Protein AF-A0A3D2JBS6-F1 (afdb_monomer_lite)

Radius of gyration: 35.92 Å; chains: 1; bounding box: 90×37×90 Å

pLDDT: mean 76.31, std 14.89, range [44.5, 95.56]

Structure (mmCIF, N/CA/C/O backbone):
data_AF-A0A3D2JBS6-F1
#
_entry.id   AF-A0A3D2JBS6-F1
#
loop_
_atom_site.group_PDB
_atom_site.id
_atom_site.type_symbol
_atom_site.label_atom_id
_atom_site.label_alt_id
_atom_site.label_comp_id
_atom_site.label_asym_id
_atom_site.label_entity_id
_atom_site.label_seq_id
_atom_site.pdbx_PDB_ins_code
_atom_site.Cartn_x
_atom_site.Cartn_y
_atom_site.Cartn_z
_atom_site.occupancy
_atom_site.B_iso_or_equiv
_atom_site.auth_seq_id
_atom_site.auth_comp_id
_atom_site.auth_asym_id
_atom_site.auth_atom_id
_atom_site.pdbx_PDB_model_num
ATOM 1 N N . MET A 1 1 ? 0.786 -10.144 18.351 1.00 44.50 1 MET A N 1
ATOM 2 C CA . MET A 1 1 ? 1.576 -10.920 19.338 1.00 44.50 1 MET A CA 1
ATOM 3 C C . MET A 1 1 ? 0.629 -11.553 20.355 1.00 44.50 1 MET A C 1
ATOM 5 O O . MET A 1 1 ? -0.017 -10.801 21.077 1.00 44.50 1 MET A O 1
ATOM 9 N N . PRO A 1 2 ? 0.515 -12.892 20.424 1.00 59.44 2 PRO A N 1
ATOM 10 C CA . PRO A 1 2 ? -0.472 -13.582 21.272 1.00 59.44 2 PRO A CA 1
ATOM 11 C C . PRO A 1 2 ? -0.389 -13.212 22.762 1.00 59.44 2 PRO A C 1
ATOM 13 O O . PRO A 1 2 ? -1.399 -13.152 23.456 1.00 59.44 2 PRO A O 1
ATOM 16 N N . TRP A 1 3 ? 0.815 -12.894 23.240 1.00 63.94 3 TRP A N 1
ATOM 17 C CA . TRP A 1 3 ? 1.076 -12.526 24.631 1.00 63.94 3 TRP A CA 1
ATOM 18 C C . TRP A 1 3 ? 0.466 -11.172 25.041 1.00 63.94 3 TRP A C 1
ATOM 20 O O . TRP A 1 3 ? -0.019 -11.037 26.159 1.00 63.94 3 TRP A O 1
ATOM 30 N N . LEU A 1 4 ? 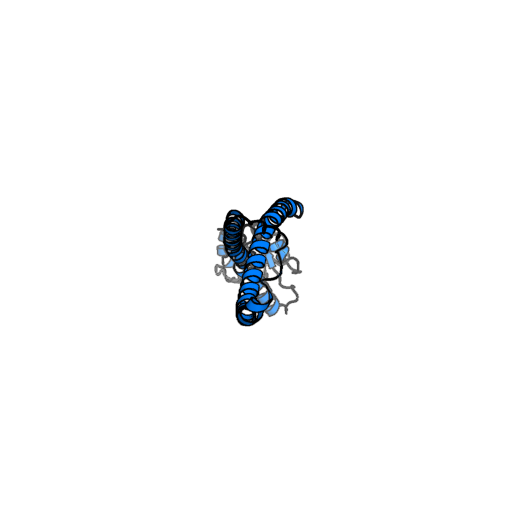0.410 -10.193 24.127 1.00 58.19 4 LEU A N 1
ATOM 31 C CA . LEU A 1 4 ? -0.215 -8.888 24.384 1.00 58.19 4 LEU A CA 1
ATOM 32 C C . LEU A 1 4 ? -1.740 -9.019 24.520 1.00 58.19 4 LEU A C 1
ATOM 34 O O . LEU A 1 4 ? -2.348 -8.397 25.386 1.00 58.19 4 LEU A O 1
ATOM 38 N N . MET A 1 5 ? -2.344 -9.882 23.695 1.00 65.38 5 MET A N 1
ATOM 39 C CA . MET A 1 5 ? -3.774 -10.176 23.767 1.00 65.38 5 MET A CA 1
ATOM 40 C C . MET A 1 5 ? -4.153 -10.739 25.133 1.00 65.38 5 MET A C 1
ATOM 42 O O . MET A 1 5 ? -5.077 -10.223 25.739 1.00 65.38 5 MET A O 1
ATOM 46 N N . ILE A 1 6 ? -3.420 -11.728 25.653 1.00 76.81 6 ILE A N 1
ATOM 47 C CA . ILE A 1 6 ? -3.751 -12.387 26.928 1.00 76.81 6 ILE A CA 1
ATOM 48 C C . ILE A 1 6 ? -3.844 -11.383 28.086 1.00 76.81 6 ILE A C 1
ATOM 50 O O . ILE A 1 6 ? -4.799 -11.431 28.862 1.00 76.81 6 ILE A O 1
ATOM 54 N N . HIS A 1 7 ? -2.895 -10.449 28.177 1.00 72.81 7 HIS A N 1
ATOM 55 C CA . HIS A 1 7 ? -2.854 -9.458 29.259 1.00 72.81 7 HIS A CA 1
ATOM 56 C C . HIS A 1 7 ? -3.912 -8.364 29.134 1.00 72.81 7 HIS A C 1
ATOM 58 O O . HIS A 1 7 ? -4.257 -7.743 30.133 1.00 72.81 7 HIS A O 1
ATOM 64 N N . MET A 1 8 ? -4.464 -8.151 27.940 1.00 74.88 8 MET A N 1
ATOM 65 C CA . MET A 1 8 ? -5.581 -7.227 27.735 1.00 74.88 8 MET A CA 1
ATOM 66 C C . MET A 1 8 ? -6.935 -7.932 27.870 1.00 74.88 8 MET A C 1
A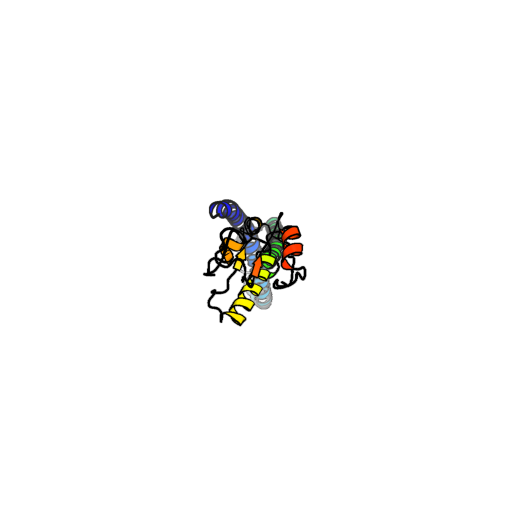TOM 68 O O . MET A 1 8 ? -7.855 -7.402 28.491 1.00 74.88 8 MET A O 1
ATOM 72 N N . THR A 1 9 ? -7.072 -9.142 27.326 1.00 77.69 9 THR A N 1
ATOM 73 C CA . THR A 1 9 ? -8.351 -9.852 27.248 1.00 77.69 9 THR A CA 1
ATOM 74 C C . THR A 1 9 ? -8.720 -10.538 28.551 1.00 77.69 9 THR A C 1
ATOM 76 O O . THR A 1 9 ? -9.895 -10.524 28.896 1.00 77.69 9 THR A O 1
ATOM 79 N N . MET A 1 10 ? -7.772 -11.117 29.302 1.00 77.75 10 MET A N 1
ATOM 80 C CA . MET A 1 10 ? -8.109 -11.796 30.563 1.00 77.75 10 MET A CA 1
ATOM 81 C C . MET A 1 10 ? -8.694 -10.845 31.616 1.00 77.75 10 MET A C 1
ATOM 83 O O . MET A 1 10 ? -9.772 -11.147 32.131 1.00 77.75 10 MET A O 1
ATOM 87 N N . PRO A 1 11 ? -8.083 -9.682 31.914 1.00 76.56 11 PRO A N 1
ATOM 88 C CA . PRO A 1 11 ? -8.668 -8.738 32.863 1.00 76.56 11 PRO A CA 1
ATOM 89 C C . PRO A 1 11 ? -10.025 -8.214 32.390 1.00 76.56 11 PRO A C 1
ATOM 91 O O . PRO A 1 11 ? -10.952 -8.119 33.189 1.00 76.56 11 PRO A O 1
ATOM 94 N N . MET A 1 12 ? -10.174 -7.947 31.087 1.00 73.94 12 MET A N 1
ATOM 95 C CA . MET A 1 12 ? -11.446 -7.514 30.499 1.00 73.94 12 MET A CA 1
ATOM 96 C C . MET A 1 12 ? -12.527 -8.595 30.595 1.00 73.94 12 MET A C 1
ATOM 98 O O . MET A 1 12 ? -13.667 -8.271 30.905 1.00 73.94 12 MET A O 1
ATOM 102 N N . MET A 1 13 ? -12.190 -9.874 30.404 1.00 78.12 13 MET A N 1
ATOM 103 C CA . MET A 1 13 ? -13.125 -10.992 30.586 1.00 78.12 13 MET A CA 1
ATOM 104 C C . MET A 1 13 ? -13.564 -11.143 32.041 1.00 78.12 13 MET A C 1
ATOM 106 O O . MET A 1 13 ? -14.743 -11.365 32.303 1.00 78.12 13 MET A O 1
ATOM 110 N N . VAL A 1 14 ? -12.637 -11.002 32.991 1.00 76.75 14 VAL A N 1
ATOM 111 C CA . VAL A 1 14 ? -12.949 -11.074 34.425 1.00 76.75 14 VAL A CA 1
ATOM 112 C C . VAL A 1 14 ? -13.830 -9.895 34.840 1.00 76.75 14 VAL A C 1
ATOM 114 O O . VAL A 1 14 ? -14.856 -10.096 35.486 1.00 76.75 14 VAL A O 1
ATOM 117 N N . LEU A 1 15 ? -13.491 -8.674 34.415 1.00 69.75 15 LEU A N 1
ATOM 118 C CA . LEU A 1 15 ? -14.302 -7.480 34.662 1.00 69.75 15 LEU A CA 1
ATOM 119 C C . LEU A 1 15 ? -15.680 -7.577 34.001 1.00 69.75 15 LEU A C 1
ATOM 121 O O . LEU A 1 15 ? -16.677 -7.208 34.620 1.00 69.75 15 LEU A O 1
ATOM 125 N N . ALA A 1 16 ? -15.751 -8.125 32.785 1.00 73.50 16 ALA A N 1
ATOM 126 C CA . ALA A 1 16 ? -17.011 -8.416 32.121 1.00 73.50 16 ALA A CA 1
ATOM 127 C C . ALA A 1 16 ? -17.829 -9.410 32.946 1.00 73.50 16 ALA A C 1
ATOM 129 O O . ALA A 1 16 ? -18.970 -9.105 33.247 1.00 73.50 16 ALA A O 1
ATOM 130 N N . GLY A 1 17 ? -17.259 -10.531 33.398 1.00 73.75 17 GLY A N 1
ATOM 131 C CA . GLY A 1 17 ? -17.963 -11.509 34.236 1.00 73.75 17 GLY A CA 1
ATOM 132 C C . GLY A 1 17 ? -18.550 -10.903 35.516 1.00 73.75 17 GLY A C 1
ATOM 133 O O . GLY A 1 17 ? -19.728 -11.108 35.807 1.00 73.75 17 GLY A O 1
ATOM 134 N N . ILE A 1 18 ? -17.766 -10.088 36.228 1.00 75.88 18 ILE A N 1
ATOM 135 C CA . ILE A 1 18 ? -18.196 -9.412 37.465 1.00 75.88 18 ILE A CA 1
ATOM 136 C C . ILE A 1 18 ? -19.287 -8.362 37.188 1.00 75.88 18 ILE A C 1
ATOM 138 O O . ILE A 1 18 ? -20.212 -8.207 37.982 1.00 75.88 18 ILE A O 1
ATOM 142 N N . GLY A 1 19 ? -19.202 -7.636 36.070 1.00 69.94 19 GLY A N 1
ATOM 143 C CA . GLY A 1 19 ? -20.196 -6.629 35.684 1.00 69.94 19 GLY A CA 1
ATOM 144 C C . GLY A 1 19 ? -21.471 -7.210 35.061 1.00 69.94 19 GLY A C 1
ATOM 145 O O . GLY A 1 19 ? -22.545 -6.625 35.207 1.00 69.94 19 GLY A O 1
ATOM 146 N N . LEU A 1 20 ? -21.381 -8.361 34.389 1.00 72.12 20 LEU A N 1
ATOM 147 C CA . LEU A 1 20 ? -22.491 -8.970 33.653 1.00 72.12 20 LEU A CA 1
ATOM 148 C C . LEU A 1 20 ? -23.490 -9.654 34.588 1.00 72.12 20 LEU A C 1
ATOM 150 O O . LEU A 1 20 ? -24.693 -9.560 34.361 1.00 72.12 20 LEU A O 1
ATOM 154 N N . GLU A 1 21 ? -23.018 -10.326 35.641 1.00 75.31 21 GLU A N 1
ATOM 155 C CA . GLU A 1 21 ? -23.875 -11.031 36.603 1.00 75.31 21 GLU A CA 1
ATOM 156 C C . GLU A 1 21 ? -24.976 -10.131 37.206 1.00 75.31 21 GLU A C 1
ATOM 158 O O . GLU A 1 21 ? -26.156 -10.486 37.093 1.00 75.31 21 GLU A O 1
ATOM 163 N N . PRO A 1 22 ? -24.670 -8.949 37.785 1.00 73.00 22 PRO A N 1
ATOM 164 C CA . PRO A 1 22 ? -25.706 -8.072 38.324 1.00 73.00 22 PRO A CA 1
ATOM 165 C C . PRO A 1 22 ? -26.640 -7.527 37.236 1.00 73.00 22 PRO A C 1
ATOM 167 O O . PRO A 1 22 ? -27.839 -7.394 37.488 1.00 73.00 22 PRO A O 1
ATOM 170 N N . ALA A 1 23 ? -26.141 -7.266 36.022 1.00 70.44 23 ALA A N 1
ATOM 171 C CA . ALA A 1 23 ? -26.964 -6.815 34.900 1.00 70.44 23 ALA A CA 1
ATOM 172 C C . ALA A 1 23 ? -27.963 -7.892 34.438 1.00 70.44 23 ALA A C 1
ATOM 174 O O . ALA A 1 23 ? -29.155 -7.611 34.278 1.00 70.44 23 ALA A O 1
ATOM 175 N N . VAL A 1 24 ? -27.510 -9.141 34.304 1.00 76.12 24 VAL A N 1
ATOM 176 C CA . VAL A 1 24 ? -28.351 -10.293 33.942 1.00 76.12 24 VAL A CA 1
ATOM 177 C C . VAL A 1 24 ? -29.385 -10.568 35.031 1.00 76.12 24 VAL A C 1
ATOM 179 O O . VAL A 1 24 ? -30.564 -10.745 34.726 1.00 76.12 24 VAL A O 1
ATOM 182 N N . MET A 1 25 ? -28.985 -10.541 36.303 1.00 76.25 25 MET A N 1
ATOM 183 C CA . MET A 1 25 ? -29.905 -10.741 37.425 1.00 76.25 25 MET A CA 1
ATOM 184 C C . MET A 1 25 ? -30.948 -9.622 37.527 1.00 76.25 25 MET A C 1
ATOM 186 O O . MET A 1 25 ? -32.117 -9.898 37.803 1.00 76.25 25 MET A O 1
ATOM 190 N N . ALA A 1 26 ? -30.569 -8.367 37.272 1.00 76.00 26 ALA A N 1
ATOM 191 C CA . ALA A 1 26 ? -31.506 -7.248 37.229 1.00 76.00 26 ALA A CA 1
ATOM 192 C C . ALA A 1 26 ? -32.525 -7.407 36.088 1.00 76.00 26 ALA A C 1
ATOM 194 O O . ALA A 1 26 ? -33.729 -7.289 36.328 1.00 76.00 26 ALA A O 1
ATOM 195 N N . ALA A 1 27 ? -32.068 -7.748 34.879 1.00 76.06 27 ALA A N 1
ATOM 196 C CA . ALA A 1 27 ? -32.939 -7.999 33.732 1.00 76.06 27 ALA A CA 1
ATOM 197 C C . ALA A 1 27 ? -33.888 -9.184 33.982 1.00 76.06 27 ALA A C 1
ATOM 199 O O . ALA A 1 27 ? -35.096 -9.074 33.763 1.00 76.06 27 ALA A O 1
ATOM 200 N N . TYR A 1 28 ? -33.369 -10.291 34.517 1.00 83.06 28 TYR A N 1
ATOM 201 C CA . TYR A 1 28 ? -34.156 -11.472 34.867 1.00 83.06 28 TYR A CA 1
ATOM 202 C C . TYR A 1 28 ? -35.240 -11.153 35.904 1.00 83.06 28 TYR A C 1
ATOM 204 O O . TYR A 1 28 ? -36.409 -11.495 35.712 1.00 83.06 28 TYR A O 1
ATOM 212 N N . ASN A 1 29 ? -34.885 -10.445 36.979 1.00 81.62 29 ASN A N 1
ATOM 213 C CA . ASN A 1 29 ? -35.835 -10.061 38.021 1.00 81.62 29 ASN A CA 1
ATOM 214 C C . ASN A 1 29 ? -36.903 -9.090 37.501 1.00 81.62 29 ASN A C 1
ATOM 216 O O . ASN A 1 29 ? -38.073 -9.231 37.862 1.00 81.62 29 ASN A O 1
ATOM 220 N N . PHE A 1 30 ? -36.533 -8.155 36.623 1.00 79.62 30 PHE A N 1
ATOM 221 C CA . PHE A 1 30 ? -37.468 -7.231 35.980 1.00 79.62 30 PHE A CA 1
ATOM 222 C C . PHE A 1 30 ? -38.480 -7.963 35.086 1.00 79.62 30 PHE A C 1
ATOM 224 O O . PHE A 1 30 ? -39.689 -7.741 35.196 1.00 79.62 30 PHE A O 1
ATOM 231 N N . ILE A 1 31 ? -38.007 -8.891 34.248 1.00 82.38 31 ILE A N 1
ATOM 232 C CA . ILE A 1 31 ? -38.864 -9.724 33.391 1.00 82.38 31 ILE A CA 1
ATOM 233 C C . ILE A 1 31 ? -39.790 -10.589 34.252 1.00 82.38 31 ILE A C 1
ATOM 235 O O . ILE A 1 31 ? -41.002 -10.620 34.027 1.00 82.38 31 ILE A O 1
ATOM 239 N N . ARG A 1 32 ? -39.251 -11.238 35.289 1.00 83.38 32 ARG A N 1
ATOM 240 C CA . ARG A 1 32 ? -40.031 -12.069 36.213 1.00 83.38 32 ARG A CA 1
ATOM 241 C C . ARG A 1 32 ? -41.102 -11.261 36.946 1.00 83.38 32 ARG A C 1
ATOM 243 O O . ARG A 1 32 ? -42.227 -11.737 37.060 1.00 83.38 32 ARG A O 1
ATOM 250 N N . GLN A 1 33 ? -40.795 -10.045 37.404 1.00 80.62 33 GLN A N 1
ATOM 251 C CA . GLN A 1 33 ? -41.781 -9.155 38.030 1.00 80.62 33 GLN A CA 1
ATOM 252 C C . GLN A 1 33 ? -42.889 -8.744 37.057 1.00 80.62 33 GLN A C 1
ATOM 254 O O . GLN A 1 33 ? -44.058 -8.785 37.431 1.00 80.62 33 GLN A O 1
ATOM 259 N N . ARG A 1 34 ? -42.556 -8.412 35.804 1.00 77.25 34 ARG A N 1
ATOM 260 C CA . ARG A 1 34 ? -43.547 -8.098 34.758 1.00 77.25 34 ARG A CA 1
ATOM 261 C C . ARG A 1 34 ? -44.477 -9.277 34.459 1.00 77.25 34 ARG A C 1
ATOM 263 O O . ARG A 1 34 ? -45.675 -9.071 34.278 1.00 77.25 34 ARG A O 1
ATOM 270 N N . ILE A 1 35 ? -43.947 -10.500 34.423 1.00 80.19 35 ILE A N 1
ATOM 271 C CA . ILE A 1 35 ? -44.743 -11.721 34.215 1.00 80.19 35 ILE A CA 1
ATOM 272 C C . ILE A 1 35 ? -45.619 -12.010 35.443 1.00 80.19 35 ILE A C 1
ATOM 274 O O . ILE A 1 35 ? -46.814 -12.260 35.296 1.00 80.19 35 ILE A O 1
ATOM 278 N N . ALA A 1 36 ? -45.067 -11.901 36.654 1.00 77.31 36 ALA A N 1
ATOM 279 C CA . ALA A 1 36 ? -45.803 -12.125 37.896 1.00 77.31 36 ALA A CA 1
ATOM 280 C C . ALA A 1 36 ? -46.914 -11.085 38.126 1.00 77.31 36 ALA A C 1
ATOM 282 O O . ALA A 1 36 ? -47.997 -11.448 38.571 1.00 77.31 36 ALA A O 1
ATOM 283 N N . GLN A 1 37 ? -46.700 -9.812 37.774 1.00 70.69 37 GLN A N 1
ATOM 284 C CA . GLN A 1 37 ? -47.750 -8.785 37.811 1.00 70.69 37 GLN A CA 1
ATOM 285 C C . GLN A 1 37 ? -48.897 -9.106 36.848 1.00 70.69 37 GLN A C 1
ATOM 287 O O . GLN A 1 37 ? -50.058 -8.930 37.206 1.00 70.69 37 GLN A O 1
ATOM 292 N N . ARG A 1 38 ? -48.598 -9.635 35.654 1.00 62.59 38 ARG A N 1
ATOM 293 C CA . ARG A 1 38 ? -49.631 -10.090 34.709 1.00 62.59 38 ARG A CA 1
ATOM 294 C C . ARG A 1 38 ? -50.429 -11.281 35.245 1.00 62.59 38 ARG A C 1
ATOM 296 O O . ARG A 1 38 ? -51.631 -11.330 35.028 1.00 62.59 38 ARG A O 1
ATOM 303 N N . GLN A 1 39 ? -49.793 -12.204 35.965 1.00 60.06 39 GLN A N 1
ATOM 304 C CA . GLN A 1 39 ? -50.468 -13.353 36.585 1.00 60.06 39 GLN A CA 1
ATOM 305 C C . GLN A 1 39 ? -51.259 -12.969 37.848 1.00 60.06 39 GLN A C 1
ATOM 307 O O . GLN A 1 39 ? -52.360 -13.468 38.056 1.00 60.06 39 GLN A O 1
ATOM 312 N N . GLY A 1 40 ? -50.753 -12.035 38.660 1.00 58.53 40 GLY A N 1
ATOM 313 C CA . GLY A 1 40 ? -51.425 -11.556 39.872 1.00 58.53 40 GLY A CA 1
ATOM 314 C C . GLY A 1 40 ? -52.722 -10.790 39.594 1.00 58.53 40 GLY A C 1
ATOM 315 O O . GLY A 1 40 ? -53.673 -10.914 40.360 1.00 58.53 40 GLY A O 1
ATOM 316 N N . VAL A 1 41 ? -52.801 -10.065 38.472 1.00 53.81 41 VAL A N 1
ATOM 317 C CA . VAL A 1 41 ? -54.051 -9.431 38.008 1.00 53.81 41 VAL A CA 1
ATOM 318 C C . VAL A 1 41 ? -55.104 -10.481 37.623 1.00 53.81 41 VAL A C 1
ATOM 320 O O . VAL A 1 41 ? -56.288 -10.267 37.860 1.00 53.81 41 VAL A O 1
ATOM 323 N N . VAL A 1 42 ? -54.688 -11.645 37.108 1.00 51.47 42 VAL A N 1
ATOM 324 C CA . VAL A 1 42 ? -55.598 -12.762 36.797 1.00 51.47 42 VAL A CA 1
ATOM 325 C C . VAL A 1 42 ? -56.068 -13.456 38.083 1.00 51.47 42 VAL A C 1
ATOM 327 O O . VAL A 1 42 ? -57.261 -13.696 38.239 1.00 51.47 42 VAL A O 1
ATOM 330 N N . SER A 1 43 ? -55.187 -13.695 39.060 1.00 52.06 43 SER A N 1
ATOM 331 C CA . SER A 1 43 ? -55.562 -14.338 40.334 1.00 52.06 43 SER A CA 1
ATOM 332 C C . SER A 1 43 ? -56.369 -13.446 41.289 1.00 52.06 43 SER A C 1
ATOM 334 O O . SER A 1 43 ? -57.163 -13.969 42.069 1.00 52.06 43 SER A O 1
ATOM 336 N N . ALA A 1 44 ? -56.234 -12.115 41.228 1.00 52.50 44 ALA A N 1
ATOM 337 C CA . ALA A 1 44 ? -57.047 -11.195 42.036 1.00 52.50 44 ALA A CA 1
ATOM 338 C C . ALA A 1 44 ? -58.554 -11.315 41.732 1.00 52.50 44 ALA A C 1
ATOM 340 O O . ALA A 1 44 ? -59.367 -11.182 42.641 1.00 52.50 44 ALA A O 1
ATOM 341 N N . SER A 1 45 ? -58.921 -11.673 40.495 1.00 51.41 45 SER A N 1
ATOM 342 C CA . SER A 1 45 ? -60.316 -11.930 40.104 1.00 51.41 45 SER A CA 1
ATOM 343 C C . SER A 1 45 ? -60.907 -13.237 40.667 1.00 51.41 45 SER A C 1
ATOM 345 O O . SER A 1 45 ? -62.119 -13.416 40.662 1.00 51.41 45 SER A O 1
ATOM 347 N N . GLN A 1 46 ? -60.071 -14.134 41.204 1.00 49.84 46 GLN A N 1
ATOM 348 C CA . GLN A 1 46 ? -60.474 -15.412 41.814 1.00 49.84 46 GLN A CA 1
ATOM 349 C C . GLN A 1 46 ? -60.527 -15.370 43.353 1.00 49.84 46 GLN A C 1
ATOM 351 O O . GLN A 1 46 ? -61.073 -16.277 43.988 1.00 49.84 46 GLN A O 1
ATOM 356 N N . HIS A 1 47 ? -59.972 -14.324 43.976 1.00 48.19 47 HIS A N 1
ATOM 357 C CA . HIS A 1 47 ? -59.860 -14.231 45.434 1.00 48.19 47 HIS A CA 1
ATOM 358 C C . HIS A 1 47 ? -61.132 -13.736 46.139 1.00 48.19 47 HIS A C 1
ATOM 360 O O . HIS A 1 47 ? -61.332 -14.103 47.297 1.00 48.19 47 HIS A O 1
ATOM 366 N N . GLU A 1 48 ? -62.018 -12.996 45.463 1.00 52.28 48 GLU A N 1
ATOM 367 C CA . GLU A 1 48 ? -63.287 -12.542 46.060 1.00 52.28 48 GLU A CA 1
ATOM 368 C C . GLU A 1 48 ? -64.232 -13.712 46.388 1.00 52.28 48 GLU A C 1
ATOM 370 O O . GLU A 1 48 ? -64.930 -13.683 47.396 1.00 52.28 48 GLU A O 1
ATOM 375 N N . THR A 1 49 ? -64.192 -14.805 45.619 1.00 51.41 49 THR A N 1
ATOM 376 C CA . THR A 1 49 ? -65.056 -15.985 45.833 1.00 51.41 49 THR A CA 1
ATOM 377 C C . THR A 1 49 ? -64.546 -16.922 46.936 1.00 51.41 49 THR A C 1
ATOM 379 O O . THR A 1 49 ? -65.293 -17.738 47.464 1.00 51.41 49 THR A O 1
ATOM 382 N N . SER A 1 50 ? -63.267 -16.816 47.306 1.00 50.78 50 SER A N 1
ATOM 383 C CA . SER A 1 50 ? -62.602 -17.742 48.242 1.00 50.78 50 SER A CA 1
ATOM 384 C C . SER A 1 50 ? -62.518 -17.198 49.676 1.00 50.78 50 SER A C 1
ATOM 386 O O . SER A 1 50 ? -62.178 -17.924 50.613 1.00 50.78 50 SER A O 1
ATOM 388 N N . GLN A 1 51 ? -62.819 -15.909 49.862 1.00 50.31 51 GLN A N 1
ATOM 389 C CA . GLN A 1 51 ? -62.644 -15.180 51.122 1.00 50.31 51 GLN A CA 1
ATOM 390 C C . GLN A 1 51 ? -63.654 -15.593 52.209 1.00 50.31 51 GLN A C 1
ATOM 392 O O . GLN A 1 51 ? -63.399 -15.397 53.399 1.00 50.31 51 GLN A O 1
ATOM 397 N N . GLU A 1 52 ? -64.766 -16.223 51.823 1.00 53.00 52 GLU A N 1
ATOM 398 C CA . GLU A 1 52 ? -65.775 -16.734 52.755 1.00 53.00 52 GLU A CA 1
ATOM 399 C C . GLU A 1 52 ? -65.344 -18.050 53.433 1.00 53.00 52 GLU A C 1
ATOM 401 O O . GLU A 1 52 ? -65.636 -18.268 54.607 1.00 53.00 52 GLU A O 1
ATOM 406 N N . VAL A 1 53 ? -64.553 -18.886 52.748 1.00 55.53 53 VAL A N 1
ATOM 407 C CA . VAL A 1 53 ? -64.132 -20.218 53.232 1.00 55.53 53 VAL A CA 1
ATOM 408 C C . VAL A 1 53 ? -62.894 -20.149 54.145 1.00 55.53 53 VAL A C 1
ATOM 410 O O . VAL A 1 53 ? -62.670 -21.019 54.984 1.00 55.53 53 VAL A O 1
ATOM 413 N N . SER A 1 54 ? -62.092 -19.086 54.047 1.00 52.84 54 SER A N 1
ATOM 414 C CA . SER A 1 54 ? -60.755 -19.033 54.659 1.00 52.84 54 SER A CA 1
ATOM 415 C C . SER A 1 54 ? -60.703 -18.541 56.115 1.00 52.84 54 SER A C 1
ATOM 417 O O . SER A 1 54 ? -59.624 -18.537 56.706 1.00 52.84 54 SER A O 1
ATOM 419 N N . ARG A 1 55 ? -61.832 -18.150 56.732 1.00 56.38 55 ARG A N 1
ATOM 420 C CA . ARG A 1 55 ? -61.856 -17.677 58.138 1.00 56.38 55 ARG A CA 1
ATOM 421 C C . ARG A 1 55 ? -61.529 -18.760 59.180 1.00 56.38 55 ARG A C 1
ATOM 423 O O . ARG A 1 55 ? -61.351 -18.426 60.345 1.00 56.38 55 ARG A O 1
ATOM 430 N N . LEU A 1 56 ? -61.434 -20.029 58.779 1.00 53.22 56 LEU A N 1
ATOM 431 C CA . LEU A 1 56 ? -61.204 -21.179 59.665 1.00 53.22 56 LEU A CA 1
ATOM 432 C C . LEU A 1 56 ? -59.746 -21.680 59.718 1.00 53.22 56 LEU A C 1
ATOM 434 O O . LEU A 1 56 ? -59.486 -22.686 60.371 1.00 53.22 56 LEU A O 1
ATOM 438 N N . TYR A 1 57 ? -58.786 -21.007 59.072 1.00 49.12 57 TYR A N 1
ATOM 439 C CA . TYR A 1 57 ? -57.398 -21.487 58.988 1.00 49.12 57 TYR A CA 1
ATOM 440 C C . TYR A 1 57 ? -56.387 -20.450 59.499 1.00 49.12 57 TYR A C 1
ATOM 442 O O . TYR A 1 57 ? -56.375 -19.304 59.049 1.00 49.12 57 TYR A O 1
ATOM 450 N N . HIS A 1 58 ? -55.511 -20.845 60.429 1.00 56.97 58 HIS A N 1
ATOM 451 C CA . HIS A 1 58 ? -54.410 -19.996 60.896 1.00 56.97 58 HIS A CA 1
ATOM 452 C C . HIS A 1 58 ? -53.238 -20.016 59.896 1.00 56.97 58 HIS A C 1
ATOM 454 O O . HIS A 1 58 ? -52.866 -21.090 59.416 1.00 56.97 58 HIS A O 1
ATOM 460 N N . PRO A 1 59 ? -52.625 -18.862 59.573 1.00 56.66 59 PRO A N 1
ATOM 461 C CA . PRO A 1 59 ? -51.569 -18.809 58.571 1.00 56.66 59 PRO A CA 1
ATOM 462 C C . PRO A 1 59 ? -50.227 -19.322 59.118 1.00 56.66 59 PRO A C 1
ATOM 464 O O . PRO A 1 59 ? -49.788 -18.950 60.205 1.00 56.66 59 PRO A O 1
ATOM 467 N N . VAL A 1 60 ? -49.553 -20.152 58.318 1.00 54.81 60 VAL A N 1
ATOM 468 C CA . VAL A 1 60 ? -48.154 -20.578 58.503 1.00 54.81 60 VAL A CA 1
ATOM 469 C C . VAL A 1 60 ? -47.225 -19.387 58.202 1.00 54.81 60 VAL A C 1
ATOM 471 O O . VAL A 1 60 ? -47.500 -18.641 57.258 1.00 54.81 60 VAL A O 1
ATOM 474 N N . PRO A 1 61 ? -46.123 -19.172 58.951 1.00 50.22 61 PRO A N 1
ATOM 475 C CA . PRO A 1 61 ? -45.223 -18.047 58.713 1.00 50.22 61 PRO A CA 1
ATOM 476 C C . PRO A 1 61 ? -44.565 -18.149 57.331 1.00 50.22 61 PRO A C 1
ATOM 478 O O . PRO A 1 61 ? -43.735 -19.017 57.068 1.00 50.22 61 PRO A O 1
ATOM 481 N N . THR A 1 62 ? -44.925 -17.233 56.434 1.00 53.16 62 THR A N 1
ATOM 482 C CA . THR A 1 62 ? -44.321 -17.114 55.105 1.00 53.16 62 THR A CA 1
ATOM 483 C C . THR A 1 62 ? -42.925 -16.502 55.211 1.00 53.16 62 THR A C 1
ATOM 485 O O . THR A 1 62 ? -42.751 -15.428 55.793 1.00 53.16 62 THR A O 1
ATOM 488 N N . SER A 1 63 ? -41.925 -17.161 54.621 1.00 48.84 63 SER A N 1
ATOM 489 C CA . SER A 1 63 ? -40.539 -16.689 54.573 1.00 48.84 63 SER A CA 1
ATOM 490 C C . SER A 1 63 ? -40.441 -15.298 53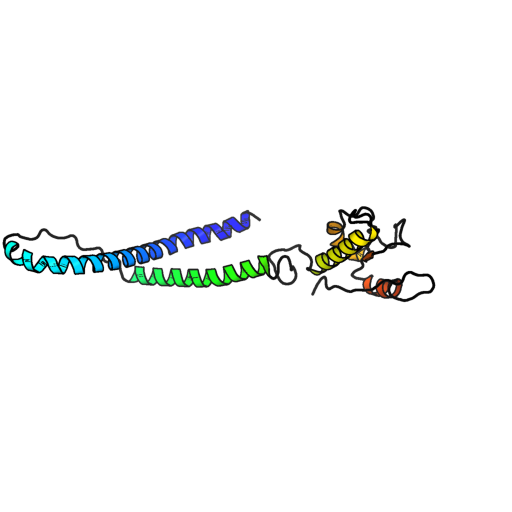.939 1.00 48.84 63 SER A C 1
ATOM 492 O O . SER A 1 63 ? -40.870 -15.086 52.804 1.00 48.84 63 SER A O 1
ATOM 494 N N . ARG A 1 64 ? -39.842 -14.352 54.667 1.00 45.00 64 ARG A N 1
ATOM 495 C CA . ARG A 1 64 ? -39.626 -12.965 54.237 1.00 45.00 64 ARG A CA 1
ATOM 496 C C . ARG A 1 64 ? -38.804 -12.946 52.933 1.00 45.00 64 ARG A C 1
ATOM 498 O O . ARG A 1 64 ? -37.695 -13.485 52.935 1.00 45.00 64 ARG A O 1
ATOM 505 N N . PRO A 1 65 ? -39.280 -12.337 51.830 1.00 49.44 65 PRO A N 1
ATOM 506 C CA . PRO A 1 65 ? -38.490 -12.258 50.608 1.00 49.44 65 PRO A CA 1
ATOM 507 C C . PRO A 1 65 ? -37.225 -11.440 50.887 1.00 49.44 65 PRO A C 1
ATOM 509 O O . PRO A 1 65 ? -37.301 -10.326 51.415 1.00 49.44 65 PRO A O 1
ATOM 512 N N . LYS A 1 66 ? -36.053 -12.004 50.563 1.00 52.44 66 LYS A N 1
ATOM 513 C CA . LYS A 1 66 ? -34.775 -11.285 50.629 1.00 52.44 66 LYS A CA 1
ATOM 514 C C . LYS A 1 66 ? -34.904 -10.034 49.760 1.00 52.44 66 LYS A C 1
ATOM 516 O O . LYS A 1 66 ? -35.021 -10.132 48.541 1.00 52.44 66 LYS A O 1
ATOM 521 N N . ARG A 1 67 ? -34.919 -8.859 50.396 1.00 48.03 67 ARG A N 1
ATOM 522 C CA . ARG A 1 67 ? -34.854 -7.566 49.712 1.00 48.03 67 ARG A CA 1
ATOM 523 C C . ARG A 1 67 ? -33.502 -7.491 49.009 1.00 48.03 67 ARG A C 1
ATOM 525 O O . ARG A 1 67 ? -32.496 -7.191 49.641 1.00 48.03 67 ARG A O 1
ATOM 532 N N . ILE A 1 68 ? -33.483 -7.801 47.718 1.00 52.59 68 ILE A N 1
ATOM 533 C CA . ILE A 1 68 ? -32.379 -7.440 46.832 1.00 52.59 68 ILE A CA 1
ATOM 534 C C . ILE A 1 68 ? -32.374 -5.911 46.829 1.00 52.59 68 ILE A C 1
ATOM 536 O O . ILE A 1 68 ? -33.311 -5.279 46.344 1.00 52.59 68 ILE A O 1
ATOM 540 N N . GLY A 1 69 ? -31.408 -5.332 47.541 1.00 45.28 69 GLY A N 1
ATOM 541 C CA . GLY A 1 69 ? -31.348 -3.901 47.801 1.00 45.28 69 GLY A CA 1
ATOM 542 C C . GLY A 1 69 ? -31.286 -3.105 46.502 1.00 45.28 69 GLY A C 1
ATOM 543 O O . GLY A 1 69 ? -30.664 -3.529 45.534 1.00 45.28 69 GLY A O 1
ATOM 544 N N . VAL A 1 70 ? -31.902 -1.924 46.512 1.00 50.16 70 VAL A N 1
ATOM 545 C CA . VAL A 1 70 ? -31.931 -0.935 45.417 1.00 50.16 70 VAL A CA 1
ATOM 546 C C . VAL A 1 70 ? -30.531 -0.651 44.827 1.00 50.16 70 VAL A C 1
ATOM 548 O O . VAL A 1 70 ? -30.414 -0.345 43.644 1.00 50.16 70 VAL A O 1
ATOM 551 N N . LEU A 1 71 ? -29.468 -0.865 45.612 1.00 49.41 71 LEU A N 1
ATOM 552 C CA . LEU A 1 71 ? -28.058 -0.834 45.198 1.00 49.41 71 LEU A CA 1
ATOM 553 C C . LEU A 1 71 ? -27.688 -1.816 44.067 1.00 49.41 71 LEU A C 1
ATOM 555 O O . LEU A 1 71 ? -26.810 -1.513 43.266 1.00 49.41 71 LEU A O 1
ATOM 559 N N . ALA A 1 72 ? -28.351 -2.971 43.961 1.00 53.12 72 ALA A N 1
ATOM 560 C CA . ALA A 1 72 ? -28.091 -3.930 42.883 1.00 53.12 72 ALA A CA 1
ATOM 561 C C . ALA A 1 72 ? -28.643 -3.446 41.527 1.00 53.12 72 ALA A C 1
ATOM 563 O O . ALA A 1 72 ? -28.059 -3.724 40.482 1.00 53.12 72 ALA A O 1
ATOM 564 N N . GLY A 1 73 ? -29.746 -2.687 41.537 1.00 57.72 73 GLY A N 1
ATOM 565 C CA . GLY A 1 73 ? -30.355 -2.138 40.323 1.00 57.72 73 GLY A CA 1
ATOM 566 C C . GLY A 1 73 ? -29.574 -0.960 39.737 1.00 57.72 73 GLY A C 1
ATOM 567 O O . GLY A 1 73 ? -29.442 -0.860 38.520 1.00 57.72 73 GLY A O 1
ATOM 568 N N . SER A 1 74 ? -29.003 -0.094 40.583 1.00 62.44 74 SER A N 1
ATOM 569 C CA . SER A 1 74 ? -28.180 1.033 40.123 1.00 62.44 74 SER A CA 1
ATOM 570 C C . SER A 1 74 ? -26.847 0.575 39.522 1.00 62.44 74 SER A C 1
ATOM 572 O O . SER A 1 74 ? -26.446 1.090 38.480 1.00 62.44 74 SER A O 1
ATOM 574 N N . GLY A 1 75 ? -26.198 -0.439 40.107 1.00 70.06 75 GLY A N 1
ATOM 575 C CA . GLY A 1 75 ? -24.968 -1.025 39.558 1.00 70.06 75 GLY A CA 1
ATOM 576 C C . GLY A 1 75 ? -25.161 -1.682 38.183 1.00 70.06 75 GLY A C 1
ATOM 577 O O . GLY A 1 75 ? -24.315 -1.539 37.301 1.00 70.06 75 GLY A O 1
ATOM 578 N N . ALA A 1 76 ? -26.304 -2.337 37.961 1.00 71.31 76 ALA A N 1
ATOM 579 C CA . ALA A 1 76 ? -26.660 -2.931 36.670 1.00 71.31 76 ALA A CA 1
ATOM 580 C C . ALA A 1 76 ? -26.839 -1.886 35.552 1.00 71.31 76 ALA A C 1
ATOM 582 O O . ALA A 1 76 ? -26.423 -2.097 34.418 1.00 71.31 76 ALA A O 1
ATOM 583 N N . ILE A 1 77 ? -27.436 -0.733 35.858 1.00 77.19 77 ILE A N 1
ATOM 584 C CA . ILE A 1 77 ? -27.625 0.331 34.861 1.00 77.19 77 ILE A CA 1
ATOM 585 C C . ILE A 1 77 ? -26.278 0.959 34.492 1.00 77.19 77 ILE A C 1
ATOM 587 O O . ILE A 1 77 ? -25.985 1.133 33.311 1.00 77.19 77 ILE A O 1
ATOM 591 N N . VAL A 1 78 ? -25.433 1.248 35.486 1.00 81.19 78 VAL A N 1
ATOM 592 C CA . VAL A 1 78 ? -24.100 1.830 35.259 1.00 81.19 78 VAL A CA 1
ATOM 593 C C . VAL A 1 78 ? -23.229 0.910 34.403 1.00 81.19 78 VAL A C 1
ATOM 595 O O . VAL A 1 78 ? -22.583 1.378 33.471 1.00 81.19 78 VAL A O 1
ATOM 598 N N . THR A 1 79 ? -23.244 -0.398 34.669 1.00 77.19 79 THR A N 1
ATOM 599 C CA . THR A 1 79 ? -22.479 -1.382 33.884 1.00 77.19 79 THR A CA 1
ATOM 600 C C . THR A 1 79 ? -22.952 -1.467 32.436 1.00 77.19 79 THR A C 1
ATOM 602 O O . THR A 1 79 ? -22.115 -1.464 31.537 1.00 77.19 79 THR A O 1
ATOM 605 N N . ILE A 1 80 ? -24.264 -1.463 32.181 1.00 79.31 80 ILE A N 1
ATOM 606 C CA . ILE A 1 80 ? -24.813 -1.452 30.814 1.00 79.31 80 ILE A CA 1
ATOM 607 C C . ILE A 1 80 ? -24.425 -0.167 30.075 1.00 79.31 80 ILE A C 1
ATOM 609 O O . ILE A 1 80 ? -23.982 -0.229 28.930 1.00 79.31 80 ILE A O 1
ATOM 613 N N . VAL A 1 81 ? -24.557 0.994 30.721 1.00 85.00 81 VAL A N 1
ATOM 614 C CA . VAL A 1 81 ? -24.182 2.282 30.118 1.00 85.00 81 VAL A CA 1
ATOM 615 C C . VAL A 1 81 ? -22.691 2.308 29.788 1.00 85.00 81 VAL A C 1
ATOM 617 O O . VAL A 1 81 ? -22.321 2.676 28.676 1.00 85.00 81 VAL A O 1
ATOM 620 N N . MET A 1 82 ? -21.839 1.856 30.710 1.00 80.94 82 MET A N 1
ATOM 621 C CA . MET A 1 82 ? -20.396 1.772 30.491 1.00 80.94 82 MET A CA 1
ATOM 622 C C . MET A 1 82 ? -20.051 0.800 29.354 1.00 80.94 82 MET A C 1
ATOM 624 O O . MET A 1 82 ? -19.212 1.110 28.513 1.00 80.94 82 MET A O 1
ATOM 628 N N . ALA A 1 83 ? -20.727 -0.351 29.286 1.00 81.81 83 ALA A N 1
ATOM 629 C CA . ALA A 1 83 ? -20.533 -1.323 28.216 1.00 81.81 83 ALA A CA 1
ATOM 630 C C . ALA A 1 83 ? -20.898 -0.737 26.846 1.00 81.81 83 ALA A C 1
ATOM 632 O O . ALA A 1 83 ? -20.132 -0.891 25.901 1.00 81.81 83 ALA A O 1
ATOM 633 N N . LEU A 1 84 ? -22.021 -0.021 26.737 1.00 84.75 84 LEU A N 1
ATOM 634 C CA . LEU A 1 84 ? -22.426 0.642 25.493 1.00 84.75 84 LEU A CA 1
ATOM 635 C C . LEU A 1 84 ? -21.461 1.769 25.098 1.00 84.75 84 LEU A C 1
ATOM 637 O O . LEU A 1 84 ? -21.099 1.872 23.926 1.00 84.75 84 LEU A O 1
ATOM 641 N N . LEU A 1 85 ? -21.006 2.569 26.070 1.00 87.81 85 LEU A N 1
ATOM 642 C CA . LEU A 1 85 ? -20.027 3.640 25.853 1.00 87.81 85 LEU A CA 1
ATOM 643 C C . LEU A 1 85 ? -18.675 3.119 25.369 1.00 87.81 85 LEU A C 1
ATOM 645 O O . LEU A 1 85 ? -18.008 3.812 24.611 1.00 87.81 85 LEU A O 1
ATOM 649 N N . LEU A 1 86 ? -18.270 1.919 25.784 1.00 85.25 86 LEU A N 1
ATOM 650 C CA . LEU A 1 86 ? -17.048 1.283 25.294 1.00 85.25 86 LEU A CA 1
ATOM 651 C C . LEU A 1 86 ? -17.279 0.555 23.967 1.00 85.25 86 LEU A C 1
ATOM 653 O O . LEU A 1 86 ? -16.415 0.580 23.094 1.00 85.25 86 LEU A O 1
ATOM 657 N N . LEU A 1 87 ? -18.442 -0.067 23.775 1.00 84.19 87 LEU A N 1
ATOM 658 C CA . LEU A 1 87 ? -18.740 -0.847 22.576 1.00 84.19 87 LEU A CA 1
ATOM 659 C C . LEU A 1 87 ? -18.803 0.031 21.324 1.00 84.19 87 LEU A C 1
ATOM 661 O O . LEU A 1 87 ? -18.225 -0.331 20.303 1.00 84.19 87 LEU A O 1
ATOM 665 N N . ALA A 1 88 ? -19.471 1.184 21.399 1.00 86.94 88 ALA A N 1
ATOM 666 C CA . ALA A 1 88 ? -19.657 2.074 20.255 1.00 86.94 88 ALA A CA 1
ATOM 667 C C . ALA A 1 88 ? -18.336 2.549 19.605 1.00 86.94 88 ALA A C 1
ATOM 669 O O . ALA A 1 88 ? -18.162 2.302 18.409 1.00 86.94 88 ALA A O 1
ATOM 670 N N . PRO A 1 89 ? -17.373 3.155 20.333 1.00 88.88 89 PRO A N 1
ATOM 671 C CA . PRO A 1 89 ? -16.090 3.537 19.746 1.00 88.88 89 PRO A CA 1
ATOM 672 C C . PRO A 1 89 ? -15.268 2.316 19.319 1.00 88.88 89 PRO A C 1
ATOM 674 O O . PRO A 1 89 ? -14.545 2.394 18.334 1.00 88.88 89 PRO A O 1
ATOM 677 N N . THR A 1 90 ? -15.407 1.170 19.998 1.00 86.25 90 THR A N 1
ATOM 678 C CA . THR A 1 90 ? -14.712 -0.063 19.591 1.00 86.25 90 THR A CA 1
ATOM 679 C C . THR A 1 90 ? -15.192 -0.551 18.224 1.00 86.25 90 THR A C 1
ATOM 681 O O . THR A 1 90 ? -14.371 -0.861 17.367 1.00 86.25 90 THR A O 1
ATOM 684 N N . LEU A 1 91 ? -16.508 -0.587 17.994 1.00 87.56 91 LEU A N 1
ATOM 685 C CA . LEU A 1 91 ? -17.081 -0.973 16.702 1.00 87.56 91 LEU A CA 1
ATOM 686 C C . LEU A 1 91 ? -16.731 0.031 15.601 1.00 87.56 91 LEU A C 1
ATOM 688 O O . LEU A 1 91 ? -16.426 -0.385 14.487 1.00 87.56 91 LEU A O 1
ATOM 692 N N . HIS A 1 92 ? -16.742 1.329 15.916 1.00 87.75 92 HIS A N 1
ATOM 693 C CA . HIS A 1 92 ? -16.345 2.371 14.973 1.00 87.75 92 HIS A CA 1
ATOM 694 C C . HIS A 1 92 ? -14.875 2.229 14.560 1.00 87.75 92 HIS A C 1
ATOM 696 O O . HIS A 1 92 ? -14.600 2.112 13.371 1.00 87.75 92 HIS A O 1
ATOM 702 N N . ASN A 1 93 ? -13.956 2.120 15.525 1.00 83.31 93 ASN A N 1
ATOM 703 C CA . ASN A 1 93 ? -12.531 1.923 15.248 1.00 83.31 93 ASN A CA 1
ATOM 704 C C . ASN A 1 93 ? -12.270 0.609 14.497 1.00 83.31 93 ASN A C 1
ATOM 706 O O . ASN A 1 93 ? -11.444 0.561 13.593 1.00 83.31 93 ASN A O 1
ATOM 710 N N . MET A 1 94 ? -12.988 -0.468 14.837 1.00 84.19 94 MET A N 1
ATOM 711 C CA . MET A 1 94 ? -12.880 -1.739 14.116 1.00 84.19 94 MET A CA 1
ATOM 712 C C . MET A 1 94 ? -13.328 -1.602 12.656 1.00 84.19 94 MET A C 1
ATOM 714 O O . MET A 1 94 ? -12.705 -2.191 11.774 1.00 84.19 94 MET A O 1
ATOM 718 N N . TYR A 1 95 ? -14.394 -0.840 12.399 1.00 86.62 95 TYR A N 1
ATOM 719 C CA . TYR A 1 95 ? -14.877 -0.571 11.048 1.00 86.62 95 TYR A CA 1
ATOM 720 C C . TYR A 1 95 ? -13.887 0.285 10.249 1.00 86.62 95 TYR A C 1
ATOM 722 O O . TYR A 1 95 ? -13.555 -0.089 9.127 1.00 86.62 95 TYR A O 1
ATOM 730 N N . GLU A 1 96 ? -13.379 1.369 10.838 1.00 84.25 96 GLU A N 1
ATOM 731 C CA . GLU A 1 96 ? -12.375 2.250 10.224 1.00 84.25 96 GLU A CA 1
ATOM 732 C C . GLU A 1 96 ? -11.135 1.459 9.792 1.00 84.25 96 GLU A C 1
ATOM 734 O O . GLU A 1 96 ? -10.827 1.396 8.602 1.00 84.25 96 GLU A O 1
ATOM 739 N N . VAL A 1 97 ? -10.514 0.724 10.721 1.00 79.06 97 VAL A N 1
ATOM 740 C CA . VAL A 1 97 ? -9.305 -0.072 10.447 1.00 79.06 97 VAL A CA 1
ATOM 741 C C . VAL A 1 97 ? -9.540 -1.166 9.401 1.00 79.06 97 VAL A C 1
ATOM 743 O O . VAL A 1 97 ? -8.638 -1.490 8.630 1.00 79.06 97 VAL A O 1
ATOM 746 N N . SER A 1 98 ? -10.725 -1.782 9.384 1.00 81.25 98 SER A N 1
ATOM 747 C CA . SER A 1 98 ? -10.983 -2.936 8.511 1.00 81.25 98 SER A CA 1
ATOM 748 C C . SER A 1 98 ? -11.447 -2.544 7.109 1.00 81.25 98 SER A C 1
ATOM 750 O O . SER A 1 98 ? -11.192 -3.291 6.167 1.00 81.25 98 SER A O 1
ATOM 752 N N . TYR A 1 99 ? -12.154 -1.419 6.964 1.00 82.75 99 TYR A N 1
ATOM 753 C CA . TYR A 1 99 ? -12.881 -1.094 5.732 1.00 82.75 99 TYR A CA 1
ATOM 754 C C . TYR A 1 99 ? -12.609 0.301 5.173 1.00 82.75 99 TYR A C 1
ATOM 756 O O . TYR A 1 99 ? -12.749 0.479 3.966 1.00 82.75 99 TYR A O 1
ATOM 764 N N . VAL A 1 100 ? -12.252 1.281 6.004 1.00 81.75 100 VAL A N 1
ATOM 765 C CA . VAL A 1 100 ? -12.051 2.669 5.551 1.00 81.75 100 VAL A CA 1
ATOM 766 C C . VAL A 1 100 ? -10.568 2.941 5.314 1.00 81.75 100 VAL A C 1
ATOM 768 O O . VAL A 1 100 ? -10.179 3.297 4.205 1.00 81.75 100 VAL A O 1
ATOM 771 N N . HIS A 1 101 ? -9.735 2.686 6.323 1.00 75.25 101 HIS A N 1
ATOM 772 C CA . HIS A 1 101 ? -8.288 2.913 6.322 1.00 75.25 101 HIS A CA 1
ATOM 773 C C . HIS A 1 101 ? -7.504 1.597 6.386 1.00 75.25 101 HIS A C 1
ATOM 775 O O . HIS A 1 101 ? -6.477 1.473 7.058 1.00 75.25 101 HIS A O 1
ATOM 781 N N . ALA A 1 102 ? -7.992 0.584 5.664 1.00 68.50 102 ALA A N 1
ATOM 782 C CA . ALA A 1 102 ? -7.338 -0.713 5.597 1.00 68.50 102 ALA A CA 1
ATOM 783 C C . ALA A 1 102 ? -5.895 -0.554 5.101 1.00 68.50 102 ALA A C 1
ATOM 785 O O . ALA A 1 102 ? -5.663 -0.121 3.972 1.00 68.50 102 ALA A O 1
ATOM 786 N N . ALA A 1 103 ? -4.934 -0.942 5.944 1.00 63.41 103 ALA A N 1
ATOM 787 C CA . ALA A 1 103 ? -3.505 -0.899 5.634 1.00 63.41 103 ALA A CA 1
ATOM 788 C C . ALA A 1 103 ? -2.908 0.504 5.385 1.00 63.41 103 ALA A C 1
ATOM 790 O O . ALA A 1 103 ? -1.827 0.608 4.802 1.00 63.41 103 ALA A O 1
ATOM 791 N N . ASP A 1 104 ? -3.561 1.580 5.834 1.00 67.94 104 ASP A N 1
ATOM 792 C C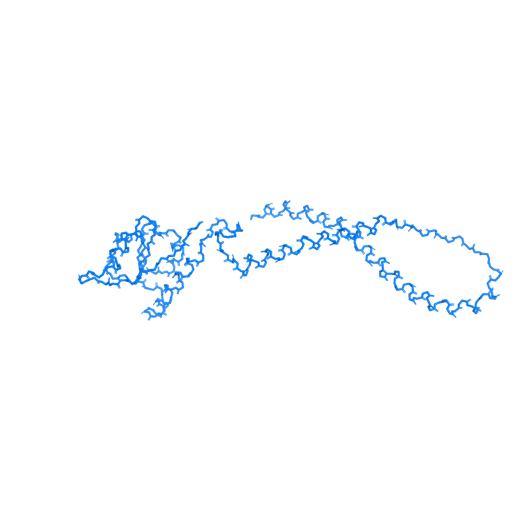A . ASP A 1 104 ? -3.066 2.948 5.650 1.00 67.94 104 ASP A CA 1
ATOM 793 C C . ASP A 1 104 ? -2.115 3.366 6.787 1.00 67.94 104 ASP A C 1
ATOM 795 O O . ASP A 1 104 ? -2.491 4.058 7.733 1.00 67.94 104 ASP A O 1
ATOM 799 N N . GLY A 1 105 ? -0.863 2.900 6.704 1.00 60.88 105 GLY A N 1
ATOM 800 C CA . GLY A 1 105 ? 0.159 3.055 7.753 1.00 60.88 105 GLY A CA 1
ATOM 801 C C . GLY A 1 105 ? 0.370 4.474 8.327 1.00 60.88 105 GLY A C 1
ATOM 802 O O . GLY A 1 105 ? 0.672 4.575 9.517 1.00 60.88 105 GLY A O 1
ATOM 803 N N . PRO A 1 106 ? 0.219 5.576 7.558 1.00 63.88 106 PRO A N 1
ATOM 804 C CA . PRO A 1 106 ? 0.262 6.938 8.101 1.00 63.88 106 PRO A CA 1
ATOM 805 C C . PRO A 1 106 ? -0.904 7.314 9.025 1.00 63.88 106 PRO A C 1
ATOM 807 O O . PRO A 1 106 ? -0.712 8.136 9.919 1.00 63.88 106 PRO A O 1
ATOM 810 N N . HIS A 1 107 ? -2.094 6.746 8.820 1.00 64.19 107 HIS A N 1
ATOM 811 C CA . HIS A 1 107 ? -3.300 7.100 9.577 1.00 64.19 107 HIS A CA 1
ATOM 812 C C . HIS A 1 107 ? -3.650 6.054 10.646 1.00 64.19 107 HIS A C 1
ATOM 814 O O . HIS A 1 107 ? -4.216 6.409 11.678 1.00 64.19 107 HIS A O 1
ATOM 820 N N . GLU A 1 108 ? -3.249 4.791 10.460 1.00 66.25 108 GLU A N 1
ATOM 821 C CA . GLU A 1 108 ? -3.630 3.674 11.331 1.00 66.25 108 GLU A CA 1
ATOM 822 C C . GLU A 1 108 ? -2.424 2.957 11.960 1.00 66.25 108 GLU A C 1
ATOM 824 O O . GLU A 1 108 ? -1.628 2.292 11.297 1.00 66.25 108 GLU A O 1
ATOM 829 N N . MET A 1 109 ? -2.317 3.009 13.294 1.00 61.94 109 MET A N 1
ATOM 830 C CA . MET A 1 109 ? -1.184 2.435 14.045 1.00 61.94 109 MET A CA 1
ATOM 831 C C . MET A 1 109 ? -1.227 0.905 14.206 1.00 61.94 109 MET A C 1
ATOM 833 O O . MET A 1 109 ? -0.319 0.322 14.805 1.00 61.94 109 MET A O 1
ATOM 837 N N . MET A 1 110 ? -2.276 0.225 13.726 1.00 64.25 110 MET A N 1
ATOM 838 C CA . MET A 1 110 ? -2.419 -1.223 13.929 1.00 64.25 110 MET A CA 1
ATOM 839 C C . MET A 1 110 ? -1.388 -2.035 13.132 1.00 64.25 110 MET A C 1
ATOM 841 O O . MET A 1 110 ? -1.059 -3.158 13.525 1.00 64.25 110 MET A O 1
ATOM 845 N N . VAL A 1 111 ? -0.835 -1.474 12.051 1.00 59.09 111 VAL A N 1
ATOM 846 C CA . VAL A 1 111 ? 0.176 -2.149 11.233 1.00 59.09 111 VAL A CA 1
ATOM 847 C C . VAL A 1 111 ? 1.473 -1.350 11.206 1.00 59.09 111 VAL A C 1
ATOM 849 O O . VAL A 1 111 ? 1.665 -0.429 10.426 1.00 59.09 111 VAL A O 1
ATOM 852 N N . TYR A 1 112 ? 2.409 -1.779 12.048 1.00 57.56 112 TYR A N 1
ATOM 853 C CA . TYR A 1 112 ? 3.704 -1.130 12.270 1.00 57.56 112 TYR A CA 1
ATOM 854 C C . TYR A 1 112 ? 4.629 -1.070 11.035 1.00 57.56 112 TYR A C 1
ATOM 856 O O . TYR A 1 112 ? 5.553 -0.264 11.004 1.00 57.56 112 TYR A O 1
ATOM 864 N N . VAL A 1 113 ? 4.419 -1.930 10.031 1.00 60.44 113 VAL A N 1
ATOM 865 C CA . VAL A 1 113 ? 5.362 -2.120 8.906 1.00 60.44 113 VAL A CA 1
ATOM 866 C C . VAL A 1 113 ? 4.720 -1.844 7.539 1.00 60.44 113 VAL A C 1
ATOM 868 O O . VAL A 1 113 ? 5.373 -2.024 6.514 1.00 60.44 113 VAL A O 1
ATOM 871 N N . GLN A 1 114 ? 3.445 -1.441 7.476 1.00 61.38 114 GLN A N 1
ATOM 872 C CA . GLN A 1 114 ? 2.783 -1.245 6.183 1.00 61.38 114 GLN A CA 1
ATOM 873 C C . GLN A 1 114 ? 3.104 0.110 5.552 1.00 61.38 114 GLN A C 1
ATOM 875 O O . GLN A 1 114 ? 3.225 1.135 6.217 1.00 61.38 114 GLN A O 1
ATOM 880 N N . THR A 1 115 ? 3.256 0.072 4.233 1.00 67.50 115 THR A N 1
ATOM 881 C CA . THR A 1 115 ? 3.506 1.221 3.362 1.00 67.50 115 THR A CA 1
ATOM 882 C C . THR A 1 115 ? 2.193 1.888 2.974 1.00 67.50 115 THR A C 1
ATOM 884 O O . THR A 1 115 ? 1.143 1.262 3.073 1.00 67.50 115 THR A O 1
ATOM 887 N N . THR A 1 116 ? 2.237 3.134 2.501 1.00 77.06 116 THR A N 1
ATOM 888 C CA . THR A 1 116 ? 1.024 3.862 2.093 1.00 77.06 116 THR A CA 1
ATOM 889 C C . THR A 1 116 ? 0.266 3.130 0.983 1.00 77.06 116 THR A C 1
ATOM 891 O O . THR A 1 116 ? 0.847 2.358 0.208 1.00 77.06 116 THR A O 1
ATOM 894 N N . THR A 1 117 ? -1.034 3.410 0.861 1.00 81.06 117 THR A N 1
ATOM 895 C CA . THR A 1 117 ? -1.897 2.864 -0.203 1.00 81.06 117 THR A CA 1
ATOM 896 C C . THR A 1 117 ? -1.395 3.188 -1.613 1.00 81.06 117 THR A C 1
ATOM 898 O O . THR A 1 117 ? -1.757 2.510 -2.577 1.00 81.06 117 THR A O 1
ATOM 901 N N . ASP A 1 118 ? -0.526 4.191 -1.755 1.00 87.19 118 ASP A N 1
ATOM 902 C CA . ASP A 1 118 ? 0.095 4.552 -3.027 1.00 87.19 118 ASP A CA 1
ATOM 903 C C . ASP A 1 118 ? 0.965 3.430 -3.601 1.00 87.19 118 ASP A C 1
ATOM 905 O O . ASP A 1 118 ? 1.026 3.284 -4.819 1.00 87.19 118 ASP A O 1
ATOM 909 N N . VAL A 1 119 ? 1.577 2.586 -2.763 1.00 88.44 119 VAL A N 1
ATOM 910 C CA . VAL A 1 119 ? 2.335 1.419 -3.248 1.00 88.44 119 VAL A CA 1
ATOM 911 C C . VAL A 1 119 ? 1.413 0.458 -3.994 1.00 88.44 119 VAL A C 1
ATOM 913 O O . VAL A 1 119 ? 1.731 0.048 -5.107 1.00 88.44 119 VAL A O 1
ATOM 916 N N . ASN A 1 120 ? 0.226 0.182 -3.444 1.00 88.00 120 ASN A N 1
ATOM 917 C CA . ASN A 1 120 ? -0.781 -0.647 -4.110 1.00 88.00 120 ASN A CA 1
ATOM 918 C C . ASN A 1 120 ? -1.290 0.015 -5.397 1.00 88.00 120 ASN A C 1
ATOM 920 O O . ASN A 1 120 ? -1.468 -0.658 -6.408 1.00 88.00 120 ASN A O 1
ATOM 924 N N . THR A 1 121 ? -1.476 1.339 -5.388 1.00 91.06 121 THR A N 1
ATOM 925 C CA . THR A 1 121 ? -1.868 2.101 -6.586 1.00 91.06 121 THR A CA 1
ATOM 926 C C . THR A 1 121 ? -0.820 1.996 -7.695 1.00 91.06 121 THR A C 1
ATOM 928 O O . THR A 1 121 ? -1.173 1.822 -8.862 1.00 91.06 121 THR A O 1
ATOM 931 N N . ILE A 1 122 ? 0.467 2.092 -7.351 1.00 92.69 122 ILE A N 1
ATOM 932 C CA . ILE A 1 122 ? 1.570 1.928 -8.302 1.00 92.69 122 ILE A CA 1
ATOM 933 C C . ILE A 1 122 ? 1.560 0.504 -8.854 1.00 92.69 122 ILE A C 1
ATOM 935 O O . ILE A 1 122 ? 1.546 0.341 -10.071 1.00 92.69 122 ILE A O 1
ATOM 939 N N . MET A 1 123 ? 1.481 -0.512 -7.992 1.00 93.81 123 MET A N 1
ATOM 940 C CA . MET A 1 123 ? 1.454 -1.912 -8.422 1.00 93.81 123 MET A CA 1
ATOM 941 C C . MET A 1 123 ? 0.267 -2.229 -9.331 1.00 93.81 123 MET A C 1
ATOM 943 O O . MET A 1 123 ? 0.466 -2.820 -10.383 1.00 93.81 123 MET A O 1
ATOM 947 N N . ALA A 1 124 ? -0.932 -1.727 -9.025 1.00 94.38 124 ALA A N 1
ATOM 948 C CA . ALA A 1 124 ? -2.099 -1.898 -9.890 1.00 94.38 124 ALA A CA 1
ATOM 949 C C . ALA A 1 124 ? -1.898 -1.286 -11.291 1.00 94.38 124 ALA A C 1
ATOM 951 O O . ALA A 1 124 ? -2.406 -1.806 -12.284 1.00 94.38 124 ALA A O 1
ATOM 952 N N . LYS A 1 125 ? -1.145 -0.182 -11.399 1.00 94.19 125 LYS A N 1
ATOM 953 C CA . LYS A 1 125 ? -0.779 0.404 -12.698 1.00 94.19 125 LYS A CA 1
ATOM 954 C C . LYS A 1 125 ? 0.255 -0.439 -13.433 1.00 94.19 125 LYS A C 1
ATOM 956 O O . LYS A 1 125 ? 0.138 -0.581 -14.646 1.00 94.19 125 LYS A O 1
ATOM 961 N N . VAL A 1 126 ? 1.242 -0.984 -12.724 1.00 95.00 126 VAL A N 1
ATOM 962 C CA . VAL A 1 126 ? 2.226 -1.909 -13.304 1.00 95.00 126 VAL A CA 1
ATOM 963 C C . VAL A 1 126 ? 1.523 -3.168 -13.817 1.00 95.00 126 VAL A C 1
ATOM 965 O O . VAL A 1 126 ? 1.718 -3.516 -14.977 1.00 95.00 126 VAL A O 1
ATOM 968 N N . ASP A 1 127 ? 0.623 -3.760 -13.030 1.00 95.31 127 ASP A N 1
ATOM 969 C CA . ASP A 1 127 ? -0.174 -4.927 -13.427 1.00 95.31 127 ASP A CA 1
ATOM 970 C C . ASP A 1 127 ? -1.047 -4.624 -14.652 1.00 95.31 127 ASP A C 1
ATOM 972 O O . ASP A 1 127 ? -1.134 -5.426 -15.578 1.00 95.31 127 ASP A O 1
ATOM 976 N N . ALA A 1 128 ? -1.665 -3.440 -14.718 1.00 95.56 128 ALA A N 1
ATOM 977 C CA . ALA A 1 128 ? -2.446 -3.033 -15.886 1.00 95.56 128 ALA A CA 1
ATOM 978 C C . ALA A 1 128 ? -1.586 -2.872 -17.155 1.00 95.56 128 ALA A C 1
ATOM 980 O O . ALA A 1 128 ? -2.068 -3.117 -18.265 1.00 95.56 128 ALA A O 1
ATOM 981 N N . LEU A 1 129 ? -0.324 -2.452 -17.012 1.00 93.56 129 LEU A N 1
ATOM 982 C CA . LEU A 1 129 ? 0.630 -2.383 -18.121 1.00 93.56 129 LEU A CA 1
ATOM 983 C C . LEU A 1 129 ? 1.082 -3.785 -18.540 1.00 93.56 129 LEU A C 1
ATOM 985 O O . LEU A 1 129 ? 1.031 -4.087 -19.731 1.00 93.56 129 LEU A O 1
ATOM 989 N N . ASP A 1 130 ? 1.434 -4.649 -17.590 1.00 94.81 130 ASP A N 1
ATOM 990 C CA . ASP A 1 130 ? 1.811 -6.042 -17.855 1.00 94.81 130 ASP A CA 1
ATOM 991 C C . ASP A 1 130 ? 0.665 -6.800 -18.539 1.00 94.81 130 ASP A C 1
ATOM 993 O O . ASP A 1 130 ? 0.862 -7.440 -19.569 1.00 94.81 130 ASP A O 1
ATOM 997 N N . GLN A 1 131 ? -0.576 -6.615 -18.082 1.00 95.12 131 GLN A N 1
ATOM 998 C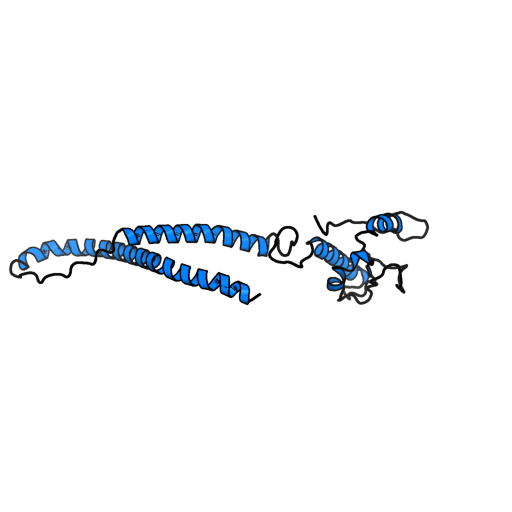 CA . GLN A 1 131 ? -1.759 -7.200 -18.714 1.00 95.12 131 GLN A CA 1
ATOM 999 C C . GLN A 1 131 ? -1.940 -6.749 -20.169 1.00 95.12 131 GLN A C 1
ATOM 1001 O O . GLN A 1 131 ? -2.429 -7.517 -21.001 1.00 95.12 131 GLN A O 1
ATOM 1006 N N . LYS A 1 132 ? -1.568 -5.503 -20.478 1.00 93.62 132 LYS A N 1
ATOM 1007 C CA . LYS A 1 132 ? -1.716 -4.907 -21.807 1.00 93.62 132 LYS A CA 1
ATOM 1008 C C . LYS A 1 132 ? -0.601 -5.316 -22.770 1.00 93.62 132 LYS A C 1
ATOM 1010 O O . LYS A 1 132 ? -0.891 -5.507 -23.949 1.00 93.62 132 LYS A O 1
ATOM 1015 N N . TYR A 1 133 ? 0.644 -5.380 -22.306 1.00 89.94 133 TYR A N 1
ATOM 1016 C CA . TYR A 1 133 ? 1.813 -5.604 -23.166 1.00 89.94 133 TYR A CA 1
ATOM 1017 C C . TYR A 1 133 ? 2.297 -7.054 -23.160 1.00 89.94 133 TYR A C 1
ATOM 1019 O O . TYR A 1 133 ? 2.665 -7.560 -24.216 1.00 89.94 133 TYR A O 1
ATOM 1027 N N . ASP A 1 134 ? 2.217 -7.725 -22.014 1.00 90.19 134 ASP A N 1
ATOM 1028 C CA . ASP A 1 134 ? 2.751 -9.072 -21.785 1.00 90.19 134 ASP A CA 1
ATOM 1029 C C . ASP A 1 134 ? 1.652 -10.080 -21.392 1.00 90.19 134 ASP A C 1
ATOM 1031 O O . ASP A 1 134 ? 1.921 -11.239 -21.093 1.00 90.19 134 ASP A O 1
ATOM 1035 N N . GLY A 1 135 ? 0.380 -9.671 -21.426 1.00 92.25 135 GLY A N 1
ATOM 1036 C CA . GLY A 1 135 ? -0.763 -10.561 -21.213 1.00 92.25 135 GLY A CA 1
ATOM 1037 C C . GLY A 1 135 ? -0.954 -11.040 -19.771 1.00 92.25 135 GLY A C 1
ATOM 1038 O O . GLY A 1 135 ? -1.762 -11.945 -19.560 1.00 92.25 135 GLY A O 1
ATOM 1039 N N . GLY A 1 136 ? -0.275 -10.436 -18.790 1.00 91.69 136 GLY A N 1
ATOM 1040 C CA . GLY A 1 136 ? -0.378 -10.814 -17.376 1.00 91.69 136 GLY A CA 1
ATOM 1041 C C . GLY A 1 136 ? 0.633 -11.883 -16.950 1.00 91.69 136 GLY A C 1
ATOM 1042 O O . GLY A 1 136 ? 0.412 -12.576 -15.961 1.00 91.69 136 GLY A O 1
ATOM 1043 N N . THR A 1 137 ? 1.703 -12.099 -17.723 1.00 93.75 137 THR A N 1
ATOM 1044 C CA . THR A 1 137 ? 2.729 -13.104 -17.400 1.00 93.75 137 THR A CA 1
ATOM 1045 C C . THR A 1 137 ? 3.817 -12.584 -16.463 1.00 93.75 137 THR A C 1
ATOM 1047 O O . THR A 1 137 ? 4.748 -13.335 -16.170 1.00 93.75 137 THR A O 1
ATOM 1050 N N . HIS A 1 138 ? 3.751 -11.319 -16.035 1.00 93.88 138 HIS A N 1
ATOM 1051 C CA . HIS A 1 138 ? 4.764 -10.657 -15.207 1.00 93.88 138 HIS A CA 1
ATOM 1052 C C . HIS A 1 138 ? 6.170 -10.673 -15.837 1.00 93.88 138 HIS A C 1
ATOM 1054 O O . HIS A 1 138 ? 7.195 -10.722 -15.150 1.00 93.88 138 HIS A O 1
ATOM 1060 N N . ALA A 1 139 ? 6.216 -10.640 -17.172 1.00 91.69 139 ALA A N 1
ATOM 1061 C CA . ALA A 1 139 ? 7.451 -10.654 -17.956 1.00 91.69 139 ALA A CA 1
ATOM 1062 C C . ALA A 1 139 ? 7.926 -9.239 -18.322 1.00 91.69 139 ALA A C 1
ATOM 1064 O O . ALA A 1 139 ? 9.037 -9.081 -18.840 1.00 91.69 139 ALA A O 1
ATOM 1065 N N . MET A 1 140 ? 7.124 -8.211 -18.038 1.00 91.88 140 MET A N 1
ATOM 1066 C CA . MET A 1 140 ? 7.468 -6.831 -18.346 1.00 91.88 140 MET A CA 1
ATOM 1067 C C . MET A 1 140 ? 8.781 -6.408 -17.656 1.00 91.88 140 MET A C 1
ATOM 1069 O O . MET A 1 140 ? 8.930 -6.616 -16.448 1.00 91.88 140 MET A O 1
ATOM 1073 N N . PRO A 1 141 ? 9.743 -5.786 -18.370 1.00 92.31 141 PRO A N 1
ATOM 1074 C CA . PRO A 1 141 ? 10.949 -5.258 -17.742 1.00 92.31 141 PRO A CA 1
ATOM 1075 C C . PRO A 1 141 ? 10.640 -4.066 -16.828 1.00 92.31 141 PRO A C 1
ATOM 1077 O O . PRO A 1 141 ? 9.975 -3.114 -17.238 1.00 92.31 141 PRO A O 1
ATOM 1080 N N . ILE A 1 142 ? 11.163 -4.078 -15.602 1.00 93.94 142 ILE A N 1
ATOM 1081 C CA . ILE A 1 142 ? 10.942 -3.014 -14.611 1.00 93.94 142 ILE A CA 1
ATOM 1082 C C . ILE A 1 142 ? 12.283 -2.558 -14.042 1.00 93.94 142 ILE A C 1
ATOM 1084 O O . ILE A 1 142 ? 13.114 -3.367 -13.634 1.00 93.94 142 ILE A O 1
ATOM 1088 N N . GLY A 1 143 ? 12.499 -1.247 -14.018 1.00 93.88 143 GLY A N 1
ATOM 1089 C CA . GLY A 1 143 ? 13.707 -0.610 -13.511 1.00 93.88 143 GLY A CA 1
ATOM 1090 C C . GLY A 1 143 ? 13.417 0.035 -12.170 1.00 93.88 143 GLY A C 1
ATOM 1091 O O . GLY A 1 143 ? 12.644 0.985 -12.094 1.00 93.88 143 GLY A O 1
ATOM 1092 N N . LEU A 1 144 ? 14.037 -0.469 -11.114 1.00 93.75 144 LEU A N 1
ATOM 1093 C CA . LEU A 1 144 ? 13.918 0.062 -9.766 1.00 93.75 144 LEU A CA 1
ATOM 1094 C C . LEU A 1 144 ? 15.240 0.723 -9.386 1.00 93.75 144 LEU A C 1
ATOM 1096 O O . LEU A 1 144 ? 16.293 0.085 -9.435 1.00 93.75 144 LEU A O 1
ATOM 1100 N N . MET A 1 145 ? 15.194 2.013 -9.063 1.00 92.56 145 MET A N 1
ATOM 1101 C CA . MET A 1 145 ? 16.370 2.739 -8.584 1.00 92.56 145 MET A CA 1
ATOM 1102 C C . MET A 1 145 ? 16.674 2.359 -7.128 1.00 92.56 145 MET A C 1
ATOM 1104 O O . MET A 1 145 ? 15.789 1.941 -6.376 1.00 92.56 145 MET A O 1
ATOM 1108 N N . ASN A 1 146 ? 17.935 2.504 -6.722 1.00 90.12 146 ASN A N 1
ATOM 1109 C CA . ASN A 1 146 ? 18.440 2.035 -5.428 1.00 90.12 146 ASN A CA 1
ATOM 1110 C C . ASN A 1 146 ? 17.660 2.588 -4.217 1.00 90.12 146 ASN A C 1
ATOM 1112 O O . ASN A 1 146 ? 17.436 1.862 -3.248 1.00 90.12 146 ASN A O 1
ATOM 1116 N N . ASP A 1 147 ? 17.191 3.830 -4.286 1.00 88.44 147 ASP A N 1
ATOM 1117 C CA . ASP A 1 147 ? 16.415 4.511 -3.244 1.00 88.44 147 ASP A CA 1
ATOM 1118 C C . ASP A 1 147 ? 14.910 4.201 -3.248 1.00 88.44 147 ASP A C 1
ATOM 1120 O O . ASP A 1 147 ? 14.205 4.562 -2.306 1.00 88.44 147 ASP A O 1
ATOM 1124 N N . ALA A 1 148 ? 14.425 3.486 -4.263 1.00 90.38 148 ALA A N 1
ATOM 1125 C CA . ALA A 1 148 ? 13.063 2.970 -4.338 1.00 90.38 148 ALA A CA 1
ATOM 1126 C C . ALA A 1 148 ? 12.977 1.462 -4.058 1.00 90.38 148 ALA A C 1
ATOM 1128 O O . ALA A 1 148 ? 11.881 0.909 -4.040 1.00 90.38 148 ALA A O 1
ATOM 1129 N N . THR A 1 149 ? 14.102 0.777 -3.816 1.00 89.94 149 THR A N 1
ATOM 1130 C CA . THR A 1 149 ? 14.143 -0.686 -3.621 1.00 89.94 149 THR A CA 1
ATOM 1131 C C . THR A 1 149 ? 13.112 -1.176 -2.606 1.00 89.94 149 THR A C 1
ATOM 1133 O O . THR A 1 149 ? 12.384 -2.142 -2.841 1.00 89.94 149 THR A O 1
ATOM 1136 N N . TRP A 1 150 ? 13.031 -0.489 -1.469 1.00 87.44 150 TRP A N 1
ATOM 1137 C CA . TRP A 1 150 ? 12.069 -0.776 -0.419 1.00 87.44 150 TRP A CA 1
ATOM 1138 C C . TRP A 1 150 ? 10.948 0.260 -0.468 1.00 87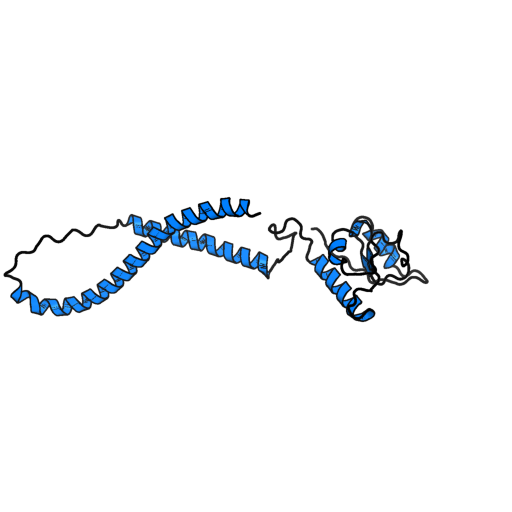.44 150 TRP A C 1
ATOM 1140 O O . TRP A 1 150 ? 11.239 1.453 -0.407 1.00 87.44 150 TRP A O 1
ATOM 1150 N N . PRO A 1 151 ? 9.676 -0.162 -0.572 1.00 87.88 151 PRO A N 1
ATOM 1151 C CA . PRO A 1 151 ? 9.157 -1.516 -0.322 1.00 87.88 151 PRO A CA 1
ATOM 1152 C C . PRO A 1 151 ? 8.968 -2.406 -1.564 1.00 87.88 151 PRO A C 1
ATOM 1154 O O . PRO A 1 151 ? 8.547 -3.556 -1.425 1.00 87.88 151 PRO A O 1
ATOM 1157 N N . PHE A 1 152 ? 9.235 -1.900 -2.769 1.00 91.75 152 PHE A N 1
ATOM 1158 C CA . PHE A 1 152 ? 8.835 -2.554 -4.021 1.00 91.75 152 PHE A CA 1
ATOM 1159 C C . PHE A 1 152 ? 9.459 -3.929 -4.254 1.00 91.75 152 PHE A C 1
ATOM 1161 O O . PHE A 1 152 ? 8.853 -4.741 -4.942 1.00 91.75 152 PHE A O 1
ATOM 1168 N N . ALA A 1 153 ? 10.592 -4.247 -3.628 1.00 91.25 153 ALA A N 1
ATOM 1169 C CA . ALA A 1 153 ? 11.191 -5.577 -3.701 1.00 91.25 153 ALA A CA 1
ATOM 1170 C C . ALA A 1 153 ? 10.249 -6.717 -3.272 1.00 91.25 153 ALA A C 1
ATOM 1172 O O . ALA A 1 153 ? 10.359 -7.823 -3.793 1.00 91.25 153 ALA A O 1
ATOM 1173 N N . TRP A 1 154 ? 9.300 -6.465 -2.364 1.00 91.00 154 TRP A N 1
ATOM 1174 C CA . TRP A 1 154 ? 8.293 -7.472 -2.003 1.00 91.00 154 TRP A CA 1
ATOM 1175 C C . TRP A 1 154 ? 7.196 -7.608 -3.048 1.00 91.00 154 TRP A C 1
ATOM 1177 O O . TRP A 1 154 ? 6.766 -8.720 -3.342 1.00 91.00 154 TRP A O 1
ATOM 1187 N N . TYR A 1 155 ? 6.742 -6.482 -3.589 1.00 92.31 155 TYR A N 1
ATOM 1188 C CA . TYR A 1 155 ? 5.605 -6.431 -4.503 1.00 92.31 155 TYR A CA 1
ATOM 1189 C C . TYR A 1 155 ? 5.978 -6.866 -5.920 1.00 92.31 155 TYR A C 1
ATOM 1191 O O . TYR A 1 155 ? 5.176 -7.474 -6.615 1.00 92.31 155 TYR A O 1
ATOM 1199 N N . LEU A 1 156 ? 7.214 -6.600 -6.335 1.00 94.62 156 LEU A N 1
ATOM 1200 C CA . LEU A 1 156 ? 7.746 -6.988 -7.638 1.00 94.62 156 LEU A CA 1
ATOM 1201 C C . LEU A 1 156 ? 8.327 -8.408 -7.647 1.00 94.62 156 LEU A C 1
ATOM 1203 O O . LEU A 1 156 ? 8.929 -8.813 -8.634 1.00 94.62 156 LEU A O 1
ATOM 1207 N N . ARG A 1 157 ? 8.164 -9.182 -6.567 1.00 93.88 157 ARG A N 1
ATOM 1208 C CA . ARG A 1 157 ? 8.747 -10.526 -6.438 1.00 93.88 157 ARG A CA 1
ATOM 1209 C C . ARG A 1 157 ? 8.284 -11.493 -7.529 1.00 93.88 157 ARG A C 1
ATOM 1211 O O . ARG A 1 157 ? 9.053 -12.367 -7.916 1.00 93.88 157 ARG A O 1
ATOM 1218 N N . ASP A 1 158 ? 7.052 -11.333 -7.998 1.00 94.19 158 ASP A N 1
ATOM 1219 C CA . ASP A 1 158 ? 6.463 -12.223 -9.001 1.00 94.19 158 ASP A CA 1
ATOM 1220 C C . ASP A 1 158 ? 6.812 -11.789 -10.441 1.00 94.19 158 ASP A C 1
ATOM 1222 O O . ASP A 1 158 ? 6.537 -12.517 -11.391 1.00 94.19 158 ASP A O 1
ATOM 1226 N N . TYR A 1 159 ? 7.487 -10.643 -10.607 1.00 94.50 159 TYR A N 1
ATOM 1227 C CA . TYR A 1 159 ? 7.988 -10.158 -11.890 1.00 94.50 159 TYR A CA 1
ATOM 1228 C C . TYR A 1 159 ? 9.364 -10.743 -12.206 1.00 94.50 159 TYR A C 1
ATOM 1230 O O . TYR A 1 159 ? 10.308 -10.643 -11.420 1.00 94.50 159 TYR A O 1
ATOM 1238 N N . THR A 1 160 ? 9.511 -11.328 -13.395 1.00 91.75 160 THR A N 1
ATOM 1239 C CA . THR A 1 160 ? 10.730 -12.067 -13.758 1.00 91.75 160 THR A CA 1
ATOM 1240 C C . THR A 1 160 ? 11.868 -11.161 -14.224 1.00 91.75 160 THR A C 1
ATOM 1242 O O . THR A 1 160 ? 13.028 -11.560 -14.161 1.00 91.75 160 THR A O 1
ATOM 1245 N N . ASN A 1 161 ? 11.553 -9.948 -14.693 1.00 91.81 161 ASN A N 1
ATOM 1246 C CA . ASN A 1 161 ? 12.493 -9.041 -15.360 1.00 91.81 161 ASN A CA 1
ATOM 1247 C C . ASN A 1 161 ? 12.666 -7.710 -14.605 1.00 91.81 161 ASN A C 1
ATOM 1249 O O . ASN A 1 161 ? 12.530 -6.628 -15.175 1.00 91.81 161 ASN A O 1
ATOM 1253 N N . VAL A 1 162 ? 12.984 -7.782 -13.312 1.00 92.56 162 VAL A N 1
ATOM 1254 C CA . VAL A 1 162 ? 13.194 -6.602 -12.456 1.00 92.56 162 VAL A CA 1
ATOM 1255 C C . VAL A 1 162 ? 14.683 -6.308 -12.301 1.00 92.56 162 VAL A C 1
ATOM 1257 O O . VAL A 1 162 ? 15.454 -7.174 -11.889 1.00 92.56 162 VAL A O 1
ATOM 1260 N N . CYS A 1 163 ? 15.094 -5.071 -12.578 1.00 92.75 163 CYS A N 1
ATOM 1261 C CA . CYS A 1 163 ? 16.425 -4.588 -12.234 1.00 92.75 163 CYS A CA 1
ATOM 1262 C C . CYS A 1 163 ? 16.384 -3.707 -10.983 1.00 92.75 163 CYS A C 1
ATOM 1264 O O . CYS A 1 163 ? 15.834 -2.612 -11.022 1.00 92.75 163 CYS A O 1
ATOM 1266 N N . TYR A 1 164 ? 17.004 -4.169 -9.897 1.00 91.12 164 TYR A N 1
ATOM 1267 C CA . TYR A 1 164 ? 16.965 -3.523 -8.578 1.00 91.12 164 TYR A CA 1
ATOM 1268 C C . TYR A 1 164 ? 17.937 -2.348 -8.387 1.00 91.12 164 TYR A C 1
ATOM 1270 O O . TYR A 1 164 ? 17.859 -1.662 -7.373 1.00 91.12 164 TYR A O 1
ATOM 1278 N N . ASN A 1 165 ? 18.869 -2.133 -9.319 1.00 90.00 165 ASN A N 1
ATOM 1279 C CA . ASN A 1 165 ? 19.897 -1.092 -9.212 1.00 90.00 165 ASN A CA 1
ATOM 1280 C C . ASN A 1 165 ? 19.881 -0.128 -10.411 1.00 90.00 165 ASN A C 1
ATOM 1282 O O . ASN A 1 165 ? 20.913 0.406 -10.814 1.00 90.00 165 ASN A O 1
ATOM 1286 N N . TYR A 1 166 ? 18.707 0.078 -11.013 1.00 90.81 166 TYR A N 1
ATOM 1287 C CA . TYR A 1 166 ? 18.556 0.848 -12.243 1.00 90.81 166 TYR A CA 1
ATOM 1288 C C . TYR A 1 166 ? 19.126 2.272 -12.119 1.00 90.81 166 TYR A C 1
ATOM 1290 O O . TYR A 1 166 ? 18.875 2.939 -11.114 1.00 90.81 166 TYR A O 1
ATOM 1298 N N . PRO A 1 167 ? 19.857 2.781 -13.134 1.00 88.06 167 PRO A N 1
ATOM 1299 C CA . PRO A 1 167 ? 20.184 2.160 -14.431 1.00 88.06 167 PRO A CA 1
ATOM 1300 C C . PRO A 1 167 ? 21.458 1.291 -14.434 1.00 88.06 167 PRO A C 1
ATOM 1302 O O . PRO A 1 167 ? 21.842 0.769 -15.483 1.00 88.06 167 PRO A O 1
ATOM 1305 N N . THR A 1 168 ? 22.132 1.158 -13.294 1.00 85.75 168 THR A N 1
ATOM 1306 C CA . THR A 1 168 ? 23.411 0.450 -13.142 1.00 85.75 168 THR A CA 1
ATOM 1307 C C . THR A 1 168 ? 23.184 -1.062 -13.052 1.00 85.75 168 THR A C 1
ATOM 1309 O O . THR A 1 168 ? 22.182 -1.518 -12.513 1.00 85.75 168 THR A O 1
ATOM 1312 N N . ASP A 1 169 ? 24.101 -1.862 -13.599 1.00 81.50 169 ASP A N 1
ATOM 1313 C CA . ASP A 1 169 ? 24.037 -3.335 -13.552 1.00 81.50 169 ASP A CA 1
ATOM 1314 C C . ASP A 1 169 ? 22.762 -3.957 -14.166 1.00 81.50 169 ASP A C 1
ATOM 1316 O O . ASP A 1 169 ? 22.382 -5.081 -13.842 1.00 81.50 169 ASP A O 1
ATOM 1320 N N . CYS A 1 170 ? 22.112 -3.249 -15.099 1.00 83.75 170 CYS A N 1
ATOM 1321 C CA . CYS A 1 170 ? 20.906 -3.717 -15.784 1.00 83.75 170 CYS A CA 1
ATOM 1322 C C . CYS A 1 170 ? 21.196 -4.079 -17.254 1.00 83.75 170 CYS A C 1
ATOM 1324 O O . CYS A 1 170 ? 21.393 -3.176 -18.074 1.00 83.75 170 CYS A O 1
ATOM 1326 N N . PRO A 1 171 ? 21.124 -5.363 -17.659 1.00 71.69 171 PRO A N 1
ATOM 1327 C CA . PRO A 1 171 ? 21.333 -5.773 -19.053 1.00 71.69 171 PRO A CA 1
ATOM 1328 C C . PRO A 1 171 ? 20.369 -5.102 -20.049 1.00 71.69 171 PRO A C 1
ATOM 1330 O O . PRO A 1 171 ? 20.727 -4.864 -21.200 1.00 71.69 171 PRO A O 1
ATOM 1333 N N . ALA A 1 172 ? 19.160 -4.752 -19.595 1.00 68.88 172 ALA A N 1
ATOM 1334 C CA . ALA A 1 172 ? 18.099 -4.143 -20.400 1.00 68.88 172 ALA A CA 1
ATOM 1335 C C . ALA A 1 172 ? 17.878 -2.638 -20.124 1.00 68.88 172 ALA A C 1
ATOM 1337 O O . ALA A 1 172 ? 16.820 -2.112 -20.462 1.00 68.88 172 ALA A O 1
ATOM 1338 N N . ALA A 1 173 ? 18.857 -1.920 -19.548 1.00 68.75 173 ALA A N 1
ATOM 1339 C CA . ALA A 1 173 ? 18.683 -0.554 -19.019 1.00 68.75 173 ALA A CA 1
ATOM 1340 C C . ALA A 1 173 ? 18.042 0.473 -19.983 1.00 68.75 173 ALA A C 1
ATOM 1342 O O . ALA A 1 173 ? 17.450 1.459 -19.546 1.00 68.75 173 ALA A O 1
ATOM 1343 N N . LYS A 1 174 ? 18.179 0.275 -21.299 1.00 67.94 174 LYS A N 1
ATOM 1344 C CA . LYS A 1 174 ? 17.723 1.234 -22.318 1.00 67.94 174 LYS A CA 1
ATOM 1345 C C . LYS A 1 174 ? 16.247 1.092 -22.710 1.00 67.94 174 LYS A C 1
ATOM 1347 O O . LYS A 1 174 ? 15.681 2.065 -23.193 1.00 67.94 174 LYS A O 1
ATOM 1352 N N . ASN A 1 175 ? 15.634 -0.075 -22.496 1.00 77.81 175 ASN A N 1
ATOM 1353 C CA . ASN A 1 175 ? 14.294 -0.405 -23.002 1.00 77.81 175 ASN A CA 1
ATOM 1354 C C . ASN A 1 175 ? 13.393 -0.928 -21.877 1.00 77.81 175 ASN A C 1
ATOM 1356 O O . ASN A 1 175 ? 12.887 -2.047 -21.944 1.00 77.81 175 ASN A O 1
ATOM 1360 N N . VAL A 1 176 ? 13.229 -0.133 -20.823 1.00 88.81 176 VAL A N 1
ATOM 1361 C CA . VAL A 1 176 ? 12.421 -0.511 -19.661 1.00 88.81 176 VAL A CA 1
ATOM 1362 C C . VAL A 1 176 ? 11.113 0.287 -19.679 1.00 88.81 176 VAL A C 1
ATOM 1364 O O . VAL A 1 176 ? 11.175 1.500 -19.544 1.00 88.81 176 VAL A O 1
ATOM 1367 N N . PRO A 1 177 ? 9.928 -0.328 -19.834 1.00 89.88 177 PRO A N 1
ATOM 1368 C CA . PRO A 1 177 ? 8.654 0.399 -19.889 1.00 89.88 177 PRO A CA 1
ATOM 1369 C C . PRO A 1 177 ? 8.270 1.101 -18.579 1.00 89.88 177 PRO A C 1
ATOM 1371 O O . PRO A 1 177 ? 7.534 2.087 -18.615 1.00 89.88 177 PRO A O 1
ATOM 1374 N N . VAL A 1 178 ? 8.757 0.616 -17.433 1.00 93.19 178 VAL A N 1
ATOM 1375 C CA . VAL A 1 178 ? 8.447 1.172 -16.109 1.00 93.19 178 VAL A CA 1
ATOM 1376 C C . VAL A 1 178 ? 9.731 1.449 -15.337 1.00 93.19 178 VAL A C 1
ATOM 1378 O O . VAL A 1 178 ? 10.519 0.539 -15.091 1.00 93.19 178 VAL A O 1
ATOM 1381 N N . ILE A 1 179 ? 9.904 2.697 -14.901 1.00 93.19 179 ILE A N 1
ATOM 1382 C CA . ILE A 1 179 ? 10.980 3.109 -13.995 1.00 93.19 179 ILE A CA 1
ATOM 1383 C C . ILE A 1 179 ? 10.343 3.598 -12.693 1.00 93.19 179 ILE A C 1
ATOM 1385 O O . ILE A 1 179 ? 9.476 4.471 -12.717 1.00 93.19 179 ILE A O 1
ATOM 1389 N N . ILE A 1 180 ? 10.773 3.041 -11.564 1.00 94.19 180 ILE A N 1
ATOM 1390 C CA . ILE A 1 180 ? 10.337 3.432 -10.223 1.00 94.19 180 ILE A CA 1
ATOM 1391 C C . ILE A 1 180 ? 11.540 4.034 -9.494 1.00 94.19 180 ILE A C 1
ATOM 1393 O O . ILE A 1 180 ? 12.600 3.415 -9.390 1.00 94.19 180 ILE A O 1
ATOM 1397 N N . THR A 1 181 ? 11.362 5.256 -9.000 1.00 93.31 181 THR A N 1
ATOM 1398 C CA . THR A 1 181 ? 12.386 6.045 -8.306 1.00 93.31 181 THR A CA 1
ATOM 1399 C C . THR A 1 181 ? 11.806 6.694 -7.049 1.00 93.31 181 THR A C 1
ATOM 1401 O O . THR A 1 181 ? 10.584 6.817 -6.917 1.00 93.31 181 THR A O 1
ATOM 1404 N N . GLY A 1 182 ? 12.670 7.066 -6.109 1.00 91.19 182 GLY A N 1
ATOM 1405 C CA . GLY A 1 182 ? 12.298 7.643 -4.823 1.00 91.19 182 GLY A CA 1
ATOM 1406 C C . GLY A 1 182 ? 13.320 8.675 -4.357 1.00 91.19 182 GLY A C 1
ATOM 1407 O O . GLY A 1 182 ? 14.071 9.197 -5.168 1.00 91.19 182 GLY A O 1
ATOM 1408 N N . GLY A 1 183 ? 13.291 8.990 -3.059 1.00 88.06 183 GLY A N 1
ATOM 1409 C CA . GLY A 1 183 ? 14.368 9.667 -2.323 1.00 88.06 183 GLY A CA 1
ATOM 1410 C C . GLY A 1 183 ? 15.185 10.721 -3.081 1.00 88.06 183 GLY A C 1
ATOM 1411 O O . GLY A 1 183 ? 14.651 11.725 -3.557 1.00 88.06 183 GLY A O 1
ATOM 1412 N N . ASP A 1 184 ? 16.496 10.488 -3.125 1.00 87.81 184 ASP A N 1
ATOM 1413 C CA . ASP A 1 184 ? 17.498 11.417 -3.652 1.00 87.81 184 ASP A CA 1
ATOM 1414 C C . ASP A 1 184 ? 17.544 11.420 -5.190 1.00 87.81 184 ASP A C 1
ATOM 1416 O O . ASP A 1 184 ? 17.968 12.405 -5.801 1.00 87.81 184 ASP A O 1
ATOM 1420 N N . ASN A 1 185 ? 17.082 10.348 -5.838 1.00 88.88 185 ASN A N 1
ATOM 1421 C CA . ASN A 1 185 ? 17.066 10.224 -7.292 1.00 88.88 185 ASN A CA 1
ATOM 1422 C C . ASN A 1 185 ? 15.827 10.843 -7.941 1.00 88.88 185 ASN A C 1
ATOM 1424 O O . ASN A 1 185 ? 15.806 10.987 -9.161 1.00 88.88 185 ASN A O 1
ATOM 1428 N N . LEU A 1 186 ? 14.791 11.206 -7.180 1.00 89.06 186 LEU A N 1
ATOM 1429 C CA . LEU A 1 186 ? 13.511 11.647 -7.740 1.00 89.06 186 LEU A CA 1
ATOM 1430 C C . LEU A 1 186 ? 13.673 12.814 -8.725 1.00 89.06 186 LEU A C 1
ATOM 1432 O O . LEU A 1 186 ? 13.174 12.755 -9.848 1.00 89.06 186 LEU A O 1
ATOM 1436 N N . TYR A 1 187 ? 14.409 13.852 -8.319 1.00 88.00 187 TYR A N 1
ATOM 1437 C CA . TYR A 1 187 ? 14.613 15.048 -9.137 1.00 88.00 187 TYR A CA 1
ATOM 1438 C C . TYR A 1 187 ? 15.465 14.763 -10.381 1.00 88.00 187 TYR A C 1
ATOM 1440 O O . TYR A 1 187 ? 15.136 15.197 -11.485 1.00 88.00 187 TYR A O 1
ATOM 1448 N N . SER A 1 188 ? 16.561 14.014 -10.226 1.00 88.88 188 SER A N 1
ATOM 1449 C CA . SER A 1 188 ? 17.444 13.680 -11.348 1.00 88.88 188 SER A CA 1
ATOM 1450 C C . SER A 1 188 ? 16.750 12.758 -12.354 1.00 88.88 188 SER A C 1
ATOM 1452 O O . SER A 1 188 ? 16.876 12.970 -13.560 1.00 88.88 188 SER A O 1
ATOM 1454 N N . ALA A 1 189 ? 15.962 11.794 -11.876 1.00 88.12 189 ALA A N 1
ATOM 1455 C CA . ALA A 1 189 ? 15.177 10.888 -12.703 1.00 88.12 189 ALA A CA 1
ATOM 1456 C C . ALA A 1 189 ? 14.057 11.614 -13.460 1.00 88.12 189 ALA A C 1
ATOM 1458 O O . ALA A 1 189 ? 13.865 11.348 -14.647 1.00 88.12 189 ALA A O 1
ATOM 1459 N N . GLU A 1 190 ? 13.350 12.555 -12.826 1.00 87.75 190 GLU A N 1
ATOM 1460 C CA . GLU A 1 190 ? 12.350 13.378 -13.514 1.00 87.75 190 GLU A CA 1
ATOM 1461 C C . GLU A 1 190 ? 12.990 14.133 -14.684 1.00 87.75 190 GLU A C 1
ATOM 1463 O O . GLU A 1 190 ? 12.546 14.007 -15.825 1.00 87.75 190 GLU A O 1
ATOM 1468 N N . VAL A 1 191 ? 14.095 14.842 -14.439 1.00 86.44 191 VAL A N 1
ATOM 1469 C CA . VAL A 1 191 ? 14.797 15.591 -15.491 1.00 86.44 191 VAL A CA 1
ATOM 1470 C C . VAL A 1 191 ? 15.302 14.659 -16.596 1.00 86.44 191 VAL A C 1
ATOM 1472 O O . VAL A 1 191 ? 15.164 14.986 -17.776 1.00 86.44 191 VAL A O 1
ATOM 1475 N N . GLN A 1 192 ? 15.854 13.497 -16.244 1.00 85.81 192 GLN A N 1
ATOM 1476 C CA . GLN A 1 192 ? 16.464 12.570 -17.198 1.00 85.81 192 GLN A CA 1
ATOM 1477 C C . GLN A 1 192 ? 15.445 11.824 -18.074 1.00 85.81 192 GLN A C 1
ATOM 1479 O O . GLN A 1 192 ? 15.707 11.629 -19.261 1.00 85.81 192 GLN A O 1
ATOM 1484 N N . TYR A 1 193 ? 14.310 11.395 -17.512 1.00 85.31 193 TYR A N 1
ATOM 1485 C CA . TYR A 1 193 ? 13.362 10.496 -18.187 1.00 85.31 193 TYR A CA 1
ATOM 1486 C C . TYR A 1 193 ? 12.054 11.180 -18.625 1.00 85.31 193 TYR A C 1
ATOM 1488 O O . TYR A 1 193 ? 11.397 10.699 -19.550 1.00 85.31 193 TYR A O 1
ATOM 1496 N N . SER A 1 194 ? 11.676 12.310 -18.015 1.00 79.94 194 SER A N 1
ATOM 1497 C CA . SER A 1 194 ? 10.476 13.083 -18.390 1.00 79.94 194 SER A CA 1
ATOM 1498 C C . SER A 1 194 ? 10.765 14.130 -19.476 1.00 79.94 194 SER A C 1
ATOM 1500 O O . SER A 1 194 ? 9.893 14.481 -20.275 1.00 79.94 194 SER A O 1
ATOM 1502 N N . THR A 1 195 ? 12.003 14.629 -19.558 1.00 76.62 195 THR A N 1
ATOM 1503 C CA . THR A 1 195 ? 12.366 15.660 -20.541 1.00 76.62 195 THR A CA 1
ATOM 1504 C C . THR A 1 195 ? 12.552 15.053 -21.931 1.00 76.62 195 THR A C 1
ATOM 1506 O O . THR A 1 195 ? 13.294 14.088 -22.112 1.00 76.62 195 THR A O 1
ATOM 1509 N N . LYS A 1 196 ? 11.930 15.651 -22.956 1.00 66.00 196 LYS A N 1
ATOM 1510 C CA . LYS A 1 196 ? 12.161 15.273 -24.359 1.00 66.00 196 LYS A CA 1
ATOM 1511 C C . LYS A 1 196 ? 13.601 15.579 -24.777 1.00 66.00 196 LYS A C 1
ATOM 1513 O O . LYS A 1 196 ? 13.912 16.695 -25.185 1.00 66.00 196 LYS A O 1
ATOM 1518 N N . VAL A 1 197 ? 14.459 14.567 -24.733 1.00 64.50 197 VAL A N 1
ATOM 1519 C CA . VAL A 1 197 ? 15.788 14.578 -25.353 1.00 64.50 197 VAL A CA 1
ATOM 1520 C C . VAL A 1 197 ? 15.698 13.872 -26.708 1.00 64.50 197 VAL A C 1
ATOM 1522 O O . VAL A 1 197 ? 14.999 12.867 -26.847 1.00 64.50 197 VAL A O 1
ATOM 1525 N N . ALA A 1 198 ? 16.372 14.403 -27.731 1.00 54.28 198 ALA A N 1
ATOM 1526 C CA . ALA A 1 198 ? 16.396 13.786 -29.055 1.00 54.28 198 ALA A CA 1
ATOM 1527 C C . ALA A 1 198 ? 16.873 12.321 -28.960 1.00 54.28 198 ALA A C 1
ATOM 1529 O O . ALA A 1 198 ? 17.930 12.054 -28.394 1.00 54.28 198 ALA A O 1
ATOM 1530 N N . ASN A 1 199 ? 16.094 11.391 -29.528 1.00 59.53 199 ASN A N 1
ATOM 1531 C CA . ASN A 1 199 ? 16.325 9.936 -29.541 1.00 59.53 199 ASN A CA 1
ATOM 1532 C C . ASN A 1 199 ? 16.153 9.176 -28.206 1.00 59.53 199 ASN A C 1
ATOM 1534 O O . ASN A 1 199 ? 16.527 8.005 -28.148 1.00 59.53 199 ASN A O 1
ATOM 1538 N N . SER A 1 200 ? 15.542 9.774 -27.176 1.00 60.50 200 SER A N 1
ATOM 1539 C CA . SER A 1 200 ? 15.184 9.067 -25.933 1.00 60.50 200 SER A CA 1
ATOM 1540 C C . SER A 1 200 ? 13.668 8.850 -25.805 1.00 60.50 200 SER A C 1
ATOM 1542 O O . SER A 1 200 ? 12.895 9.747 -26.160 1.00 60.50 200 SER A O 1
ATOM 1544 N N . PRO A 1 201 ? 13.210 7.694 -25.281 1.00 64.50 201 PRO A N 1
ATOM 1545 C CA . PRO A 1 201 ? 11.806 7.506 -24.934 1.00 64.50 201 PRO A CA 1
ATOM 1546 C C . PRO A 1 201 ? 11.394 8.540 -23.879 1.00 64.50 201 PRO A C 1
ATOM 1548 O O . PRO A 1 201 ? 12.096 8.749 -22.893 1.00 64.50 201 PRO A O 1
ATOM 1551 N N . THR A 1 202 ? 10.272 9.218 -24.117 1.00 79.12 202 THR A N 1
ATOM 1552 C CA . THR A 1 202 ? 9.696 10.181 -23.169 1.00 79.12 202 THR A CA 1
ATOM 1553 C C . THR A 1 202 ? 8.750 9.434 -22.239 1.00 79.12 202 THR A C 1
ATOM 1555 O O . THR A 1 202 ? 7.746 8.892 -22.706 1.00 79.12 202 THR A O 1
ATOM 1558 N N . TYR A 1 203 ? 9.061 9.397 -20.945 1.00 87.31 203 TYR A N 1
ATOM 1559 C CA . TYR A 1 203 ? 8.216 8.748 -19.945 1.00 87.31 203 TYR A CA 1
ATOM 1560 C C . TYR A 1 203 ? 7.154 9.713 -19.417 1.00 87.31 203 TYR A C 1
ATOM 1562 O O . TYR A 1 203 ? 7.382 10.916 -19.308 1.00 87.31 203 TYR A O 1
ATOM 1570 N N . ALA A 1 204 ? 5.986 9.178 -19.059 1.00 89.25 204 ALA A N 1
ATOM 1571 C CA . ALA A 1 204 ? 5.000 9.920 -18.282 1.00 89.25 204 ALA A CA 1
ATOM 1572 C C . ALA A 1 204 ? 5.401 9.883 -16.800 1.00 89.25 204 ALA A C 1
ATOM 1574 O O . ALA A 1 204 ? 5.464 8.807 -16.205 1.00 89.25 204 ALA A O 1
ATOM 1575 N N . PHE A 1 205 ? 5.674 11.048 -16.211 1.00 89.94 205 PHE A N 1
ATOM 1576 C CA . PHE A 1 205 ? 6.079 11.155 -14.811 1.00 89.94 205 PHE A CA 1
ATOM 1577 C C . PHE A 1 205 ? 4.871 11.324 -13.882 1.00 89.94 205 PHE A C 1
ATOM 1579 O O . PHE A 1 205 ? 4.002 12.167 -14.111 1.00 89.94 205 PHE A O 1
ATOM 1586 N N . HIS A 1 206 ? 4.831 10.530 -12.811 1.00 91.25 206 HIS A N 1
ATOM 1587 C CA . HIS A 1 206 ? 3.825 10.615 -11.757 1.00 91.25 206 HIS A CA 1
ATOM 1588 C C . HIS A 1 206 ? 4.492 10.465 -10.391 1.00 91.25 206 HIS A C 1
ATOM 1590 O O . HIS A 1 206 ? 5.213 9.497 -10.161 1.00 91.25 206 HIS A O 1
ATOM 1596 N N . GLN A 1 207 ? 4.199 11.391 -9.478 1.00 90.38 207 GLN A N 1
ATOM 1597 C CA . GLN A 1 207 ? 4.707 11.366 -8.110 1.00 90.38 207 GLN A CA 1
ATOM 1598 C C . GLN A 1 207 ? 3.624 10.900 -7.132 1.00 90.38 207 GLN A C 1
ATOM 1600 O O . GLN A 1 207 ? 2.471 11.324 -7.220 1.00 90.38 207 GLN A O 1
ATOM 1605 N N . TYR A 1 208 ? 4.029 10.067 -6.175 1.00 88.69 208 TYR A N 1
ATOM 1606 C CA . TYR A 1 208 ? 3.180 9.523 -5.116 1.00 88.69 208 TYR A CA 1
ATOM 1607 C C . TYR A 1 208 ? 3.797 9.803 -3.744 1.00 88.69 208 TYR A C 1
ATOM 1609 O O . TYR A 1 208 ? 5.016 9.961 -3.626 1.00 88.69 208 TYR A O 1
ATOM 1617 N N . LYS A 1 209 ? 2.971 9.882 -2.699 1.00 83.06 209 LYS A N 1
ATOM 1618 C CA . LYS A 1 209 ? 3.406 10.220 -1.341 1.00 83.06 209 LYS A CA 1
ATOM 1619 C C . LYS A 1 209 ? 3.521 8.947 -0.504 1.00 83.06 209 LYS A C 1
ATOM 1621 O O . LYS A 1 209 ? 2.539 8.397 -0.017 1.00 83.06 209 LYS A O 1
ATOM 1626 N N . MET A 1 210 ? 4.757 8.490 -0.300 1.00 71.94 210 MET A N 1
ATOM 1627 C CA . MET A 1 210 ? 5.045 7.300 0.520 1.00 71.94 210 MET A CA 1
ATOM 1628 C C . MET A 1 210 ? 5.250 7.608 2.010 1.00 71.94 210 MET A C 1
ATOM 1630 O O . MET A 1 210 ? 5.346 6.692 2.823 1.00 71.94 210 MET A O 1
ATOM 1634 N N . ARG A 1 211 ? 5.332 8.887 2.387 1.00 63.50 211 ARG A N 1
ATOM 1635 C CA . ARG A 1 211 ? 5.384 9.338 3.780 1.00 63.50 211 ARG A CA 1
ATOM 1636 C C . ARG A 1 211 ? 4.871 10.775 3.847 1.00 63.50 211 ARG A C 1
ATOM 1638 O O . ARG A 1 211 ? 5.274 11.596 3.023 1.00 63.50 211 ARG A O 1
ATOM 1645 N N . THR A 1 212 ? 3.985 11.055 4.793 1.00 51.91 212 THR A N 1
ATOM 1646 C CA . THR A 1 212 ? 3.555 12.408 5.178 1.00 51.91 212 THR A CA 1
ATOM 1647 C C . THR A 1 212 ? 3.909 12.648 6.627 1.00 51.91 212 THR A C 1
ATOM 1649 O O . THR A 1 212 ? 3.787 11.675 7.405 1.00 51.91 212 THR A O 1
#

Sequence (212 aa):
MPWLMIHMTMPMMVLAGIGLEPAVMAAYNFIRQRIAQRQGVVSASQHETSQEVSRLYHPVPTSRPKRIGVLAGSGAIVTIVMALLLLAPTLHNMYEVSYVHAADGPHEMMVYVQTTTDVNTIMAKVDALDQKYDGGTHAMPIGLMNDATWPFAWYLRDYTNVCYNYPTDCPAAKNVPVIITGGDNLYSAEVQYSTKVANSPTYAFHQYKMRT

Secondary structure (DSSP, 8-state):
-HHHHHHHHHHHHHHHHHHHHHHHHHHHHHHHHHHHHHHHHHHHHHHTTTTTTGGG-PPP-PPPP----HHHHHHHHHHHHHHHHHHHHHHHHHHIIIIISTT-TTT-TT-TTPPPHHHHHHHHHHHHHHHHHTTTSS-S-EEE-GGGHHHHHHHGGG-SSEETTTTTT-TTTTS-SEEE--GGGHHHHHHHHHS--TTSPPPPP----S--

Foldseek 3Di:
DVVVCCVVVVVVVVVCVVLVVLLVVLVVVVVVVVVVVVVVVVVVVVVVVCVVVPPPDDDDDDDDPPPPDPVSNVSNVVSVVVCVVVVVVVVVVVCCCVPPCPQQVQVDVPDVDGWHCVLVVVLVVVQVVCCVPVVRQLAAAEEEDQQRLPPCVVVSVSRPHYDNHPPPPHPCNQDHLYYDYDDPCLVVCCCVQQDDDPPHHHHDDDDDDRDD